Protein AF-A0A848ZDQ0-F1 (afdb_monomer)

Foldseek 3Di:
DAADDPVNLVVLVVCLVVPPVCVVLLVVLPDQWFAAPVGDTDGPDPDDHPSVLSSLLSCCLSLVKQEEEEEDQQLNSSVQSNLVSNVPDPPRHHAYEYEAQPCCPPRNVNNVNVCVVVVSPPRYHYDNDQLLPVLVVCVVVVAAIQEYEYDHDLAQVSLLSNVVSNLSRYDQQGKYKYFQCVDDNNVVSVVCCVVPVPQKAWDDSDDPVVQVVCVVVVVDDGITMIGGHDRRCCVVPPD

Solvent-accessible surface area (backbone atoms only — not comparable to full-atom values): 12895 Å² total; per-residue (Å²): 125,63,75,89,48,75,64,56,46,54,52,48,56,52,49,45,75,68,62,62,93,50,56,74,57,42,56,54,59,69,37,66,52,45,44,27,66,89,65,48,80,42,74,56,68,90,67,68,52,53,73,58,28,45,43,46,19,48,50,43,53,72,67,60,53,46,27,33,40,32,31,42,47,62,69,20,54,51,53,44,32,44,35,56,26,56,73,70,48,87,86,60,81,55,39,39,38,36,31,30,61,40,39,64,85,73,39,46,30,14,16,61,32,45,23,52,77,69,74,44,40,90,48,51,46,80,41,76,35,51,58,91,53,48,44,56,49,41,42,75,73,66,46,65,24,35,31,34,41,43,53,59,58,59,49,39,70,52,40,42,47,50,53,56,48,47,53,77,27,41,38,65,38,13,38,40,39,32,47,52,38,72,40,74,24,29,35,51,36,54,54,47,39,77,74,72,37,87,30,46,44,74,59,77,84,60,57,73,66,60,47,50,51,25,65,73,71,65,62,60,63,40,67,45,41,32,31,28,75,44,75,83,59,78,79,78,56,88,124

Structure (mmCIF, N/CA/C/O backbone):
data_AF-A0A848ZDQ0-F1
#
_entry.id   AF-A0A848ZDQ0-F1
#
loop_
_atom_site.group_PDB
_atom_site.id
_atom_site.type_symbol
_atom_site.label_atom_id
_atom_site.label_alt_id
_atom_site.label_comp_id
_atom_site.label_asym_id
_atom_site.label_entity_id
_atom_site.label_seq_id
_atom_site.pdbx_PDB_ins_code
_atom_site.Cartn_x
_atom_site.Cartn_y
_atom_site.Cartn_z
_atom_site.occupancy
_atom_site.B_iso_or_equiv
_atom_site.auth_seq_id
_atom_site.auth_comp_id
_atom_site.auth_asym_id
_atom_site.auth_atom_id
_atom_site.pdbx_PDB_model_num
ATOM 1 N N . MET A 1 1 ? 1.328 -0.758 -20.262 1.00 62.09 1 MET A N 1
ATOM 2 C CA . MET A 1 1 ? 2.213 -0.591 -19.087 1.00 62.09 1 MET A CA 1
ATOM 3 C C . MET A 1 1 ? 2.264 0.887 -18.721 1.00 62.09 1 MET A C 1
ATOM 5 O O . MET A 1 1 ? 2.531 1.693 -19.605 1.00 62.09 1 MET A O 1
ATOM 9 N N . LYS A 1 2 ? 1.912 1.264 -17.486 1.00 79.62 2 LYS A N 1
ATOM 10 C CA . LYS A 1 2 ? 1.724 2.670 -17.080 1.00 79.62 2 LYS A CA 1
ATOM 11 C C . LYS A 1 2 ? 2.942 3.158 -16.298 1.00 79.62 2 LYS A C 1
ATOM 13 O O . LYS A 1 2 ? 3.065 2.842 -15.125 1.00 79.62 2 LYS A O 1
ATOM 18 N N . PHE A 1 3 ? 3.832 3.924 -16.927 1.00 87.69 3 PHE A N 1
ATOM 19 C CA . PHE A 1 3 ? 4.978 4.536 -16.242 1.00 87.69 3 PHE A CA 1
ATOM 20 C C . PHE A 1 3 ? 4.648 5.933 -15.722 1.00 87.69 3 PHE A C 1
ATOM 22 O O . PHE A 1 3 ? 3.992 6.719 -16.403 1.00 87.69 3 PHE A O 1
ATOM 29 N N . LEU A 1 4 ? 5.101 6.239 -14.507 1.00 90.50 4 LEU A N 1
ATOM 30 C CA . LEU A 1 4 ? 4.921 7.544 -13.888 1.00 90.50 4 LEU A CA 1
ATOM 31 C C . LEU A 1 4 ? 5.937 8.520 -14.481 1.00 90.50 4 LEU A C 1
ATOM 33 O O . LEU A 1 4 ? 7.150 8.346 -14.348 1.00 90.50 4 LEU A O 1
ATOM 37 N N . ASP A 1 5 ? 5.428 9.565 -15.125 1.00 89.62 5 ASP A N 1
ATOM 38 C CA . ASP A 1 5 ? 6.222 10.641 -15.702 1.00 89.62 5 ASP A CA 1
ATOM 39 C C . ASP A 1 5 ? 6.104 11.938 -14.881 1.00 89.62 5 ASP A C 1
ATOM 41 O O . ASP A 1 5 ? 5.404 12.031 -13.867 1.00 89.62 5 ASP A O 1
ATOM 45 N N . SER A 1 6 ? 6.796 12.987 -15.330 1.00 89.25 6 SER A N 1
ATOM 46 C CA . SER A 1 6 ? 6.758 14.282 -14.643 1.00 89.25 6 SER A CA 1
ATOM 47 C C . SER A 1 6 ? 5.367 14.930 -14.647 1.00 89.25 6 SER A C 1
ATOM 49 O O . SER A 1 6 ? 5.062 15.718 -13.751 1.00 89.25 6 SER A O 1
ATOM 51 N N . ARG A 1 7 ? 4.519 14.622 -15.638 1.00 91.31 7 ARG A N 1
ATOM 52 C CA . ARG A 1 7 ? 3.159 15.159 -15.744 1.00 91.31 7 ARG A CA 1
ATOM 53 C C . ARG A 1 7 ? 2.260 14.517 -14.694 1.00 91.31 7 ARG A C 1
ATOM 55 O O . ARG A 1 7 ? 1.576 15.248 -13.982 1.00 91.31 7 ARG A O 1
ATOM 62 N N . PHE A 1 8 ? 2.327 13.194 -14.551 1.00 93.06 8 PHE A N 1
ATOM 63 C CA . PHE A 1 8 ? 1.631 12.453 -13.505 1.00 93.06 8 PHE A CA 1
ATOM 64 C C . PHE A 1 8 ? 2.011 12.980 -12.124 1.00 93.06 8 PHE A C 1
ATOM 66 O O . PHE A 1 8 ? 1.129 13.289 -11.334 1.00 93.06 8 PHE A O 1
ATOM 73 N N . VAL A 1 9 ? 3.311 13.145 -11.848 1.00 91.69 9 VAL A N 1
ATOM 74 C CA . VAL A 1 9 ? 3.784 13.636 -10.544 1.00 91.69 9 VAL A CA 1
ATOM 75 C C . VAL A 1 9 ? 3.251 15.038 -10.241 1.00 91.69 9 VAL A C 1
ATOM 77 O O . VAL A 1 9 ? 2.753 15.270 -9.142 1.00 91.69 9 VAL A O 1
ATOM 80 N N . ARG A 1 10 ? 3.306 15.974 -11.200 1.00 91.12 10 ARG A N 1
ATOM 81 C CA . ARG A 1 10 ? 2.766 17.332 -10.997 1.00 91.12 10 ARG A CA 1
ATOM 82 C C . ARG A 1 10 ? 1.271 17.312 -10.693 1.00 91.12 10 ARG A C 1
ATOM 84 O O . ARG A 1 10 ? 0.830 17.982 -9.762 1.00 91.12 10 ARG A O 1
ATOM 91 N N . GLU A 1 11 ? 0.511 16.534 -11.454 1.00 94.31 11 GLU A N 1
ATOM 92 C CA . GLU A 1 11 ? -0.929 16.402 -11.242 1.00 94.31 11 GLU A CA 1
ATOM 93 C C . GLU A 1 11 ? -1.245 15.723 -9.902 1.00 94.31 11 GLU A C 1
ATOM 95 O O . GLU A 1 11 ? -2.139 16.163 -9.184 1.00 94.31 11 GLU A O 1
ATOM 100 N N . PHE A 1 12 ? -0.468 14.709 -9.524 1.00 94.12 12 PHE A N 1
ATOM 101 C CA . PHE A 1 12 ? -0.595 14.013 -8.250 1.00 94.12 12 PHE A CA 1
ATOM 102 C C . PHE A 1 12 ? -0.403 14.952 -7.063 1.00 94.12 12 PHE A C 1
ATOM 104 O O . PHE A 1 12 ? -1.242 14.993 -6.168 1.00 94.12 12 PHE A O 1
ATOM 111 N N . LEU A 1 13 ? 0.664 15.753 -7.071 1.00 91.62 13 LEU A N 1
ATOM 112 C CA . LEU A 1 13 ? 0.929 16.715 -6.002 1.00 91.62 13 LEU A CA 1
ATOM 113 C C . LEU A 1 13 ? -0.187 17.754 -5.875 1.00 91.62 13 LEU A C 1
ATOM 115 O O . LEU A 1 13 ? -0.566 18.101 -4.757 1.00 91.62 13 LEU A O 1
ATOM 119 N N . ARG A 1 14 ? -0.719 18.224 -7.010 1.00 92.88 14 ARG A N 1
ATOM 120 C CA . ARG A 1 14 ? -1.853 19.154 -7.048 1.00 92.88 14 ARG A CA 1
ATOM 121 C C . ARG A 1 14 ? -3.090 18.523 -6.410 1.00 92.88 14 ARG A C 1
ATOM 123 O O . ARG A 1 14 ? -3.617 19.061 -5.445 1.00 92.88 14 ARG A O 1
ATOM 130 N N . ARG A 1 15 ? -3.496 17.336 -6.874 1.00 94.56 15 ARG A N 1
ATOM 131 C CA . ARG A 1 15 ? -4.671 16.630 -6.336 1.00 94.56 15 ARG A CA 1
ATOM 132 C C . ARG A 1 15 ? -4.519 16.243 -4.873 1.00 94.56 15 ARG A C 1
ATOM 134 O O . ARG A 1 15 ? -5.487 16.314 -4.133 1.00 94.56 15 ARG A O 1
ATOM 141 N N . TRP A 1 16 ? -3.322 15.847 -4.444 1.00 93.06 16 TRP A N 1
ATOM 142 C CA . TRP A 1 16 ? -3.068 15.515 -3.045 1.00 93.06 16 TRP A CA 1
ATOM 143 C C . TRP A 1 16 ? -3.204 16.734 -2.134 1.00 93.06 16 TRP A C 1
ATOM 145 O O . TRP A 1 16 ? -3.802 16.626 -1.065 1.00 93.06 16 TRP A O 1
ATOM 155 N N . LYS A 1 17 ? -2.697 17.895 -2.569 1.00 88.88 17 LYS A N 1
ATOM 156 C CA . LYS A 1 17 ? -2.836 19.155 -1.831 1.00 88.88 17 LYS A CA 1
ATOM 157 C C . LYS A 1 17 ? -4.303 19.566 -1.672 1.00 88.88 17 LYS A C 1
ATOM 159 O O . LYS A 1 17 ? -4.682 20.004 -0.590 1.00 88.88 17 LYS A O 1
ATOM 164 N N . ASP A 1 18 ? -5.103 19.372 -2.716 1.00 91.69 18 ASP A N 1
ATOM 165 C CA . ASP A 1 18 ? -6.491 19.843 -2.786 1.00 91.69 18 ASP A CA 1
ATOM 166 C C . ASP A 1 18 ? -7.524 18.737 -2.452 1.00 91.69 18 ASP A C 1
ATOM 168 O O . ASP A 1 18 ? -8.718 18.885 -2.710 1.00 91.69 18 ASP A O 1
ATOM 172 N N . CYS A 1 19 ? -7.085 17.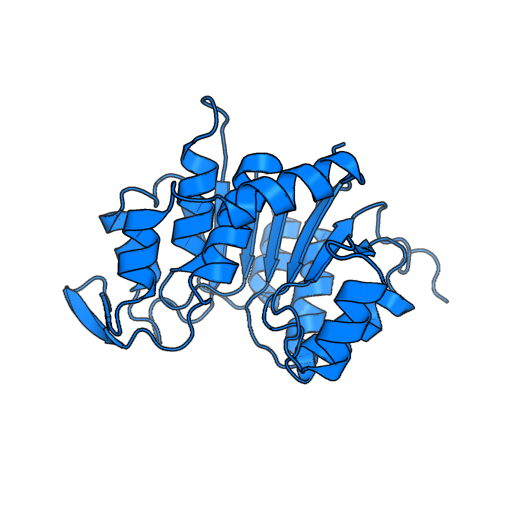597 -1.901 1.00 92.44 19 CYS A N 1
ATOM 173 C CA . CYS A 1 19 ? -7.940 16.434 -1.658 1.00 92.44 19 CYS A CA 1
ATOM 174 C C . CYS A 1 19 ? -8.941 16.677 -0.517 1.00 92.44 19 CYS A C 1
ATOM 176 O O . CYS A 1 19 ? -8.561 16.697 0.654 1.00 92.44 19 CYS A O 1
ATOM 178 N N . VAL A 1 20 ? -10.228 16.766 -0.868 1.00 92.19 20 VAL A N 1
ATOM 179 C CA . VAL A 1 20 ? -11.361 16.891 0.074 1.00 92.19 20 VAL A CA 1
ATOM 180 C C . VAL A 1 20 ? -12.273 15.660 0.104 1.00 92.19 20 VAL A C 1
ATOM 182 O O . VAL A 1 20 ? -13.081 15.493 1.010 1.00 92.19 20 VAL A O 1
ATOM 185 N N . GLU A 1 21 ? -12.125 14.745 -0.857 1.00 93.06 21 GLU A N 1
ATOM 186 C CA . GLU A 1 21 ? -13.011 13.583 -1.027 1.00 93.06 21 GLU A CA 1
ATOM 187 C C . GLU A 1 21 ? -12.947 12.584 0.143 1.00 93.06 21 GLU A C 1
ATOM 189 O O . GLU A 1 21 ? -13.793 11.695 0.261 1.00 93.06 21 GLU A O 1
ATOM 194 N N . THR A 1 22 ? -11.953 12.707 1.023 1.00 95.19 22 THR A N 1
ATOM 195 C CA . THR A 1 22 ? -11.718 11.822 2.167 1.00 95.19 22 THR A CA 1
ATOM 196 C C . THR A 1 22 ? -12.236 12.378 3.492 1.00 95.19 22 THR A C 1
ATOM 198 O O . THR A 1 22 ? -12.031 11.712 4.497 1.00 95.19 22 THR A O 1
ATOM 201 N N . GLU A 1 23 ? -12.963 13.503 3.524 1.00 93.56 23 GLU A N 1
ATOM 202 C CA . GLU A 1 23 ? -13.318 14.220 4.769 1.00 93.56 23 GLU A CA 1
ATOM 203 C C . GLU A 1 23 ? -13.887 13.316 5.884 1.00 93.56 23 GLU A C 1
ATOM 205 O O . GLU A 1 23 ? -13.473 13.395 7.041 1.00 93.56 23 GLU A O 1
ATOM 210 N N . ASN A 1 24 ? -14.793 12.393 5.546 1.00 93.25 24 ASN A N 1
ATOM 211 C CA . ASN A 1 24 ? -15.349 11.442 6.518 1.00 93.25 24 ASN A CA 1
ATOM 212 C C . ASN A 1 24 ? -14.295 10.468 7.072 1.00 93.25 24 ASN A C 1
ATOM 214 O O . ASN A 1 24 ? -14.291 10.180 8.266 1.00 93.25 24 ASN A O 1
ATOM 218 N N . LEU A 1 25 ? -13.387 9.979 6.223 1.00 94.75 25 LEU A N 1
ATOM 219 C CA . LEU A 1 25 ? -12.273 9.142 6.668 1.00 94.75 25 LEU A CA 1
ATOM 220 C C . LEU A 1 25 ? -11.234 9.955 7.441 1.00 94.75 25 LEU A C 1
ATOM 222 O O . LEU A 1 25 ? -10.585 9.413 8.330 1.00 94.75 25 LEU A O 1
ATOM 226 N N . ASP A 1 26 ? -11.083 11.243 7.135 1.00 93.94 26 ASP A N 1
ATOM 227 C CA . ASP A 1 26 ? -10.173 12.131 7.853 1.00 93.94 26 ASP A CA 1
ATOM 228 C C . ASP A 1 26 ? -10.641 12.306 9.300 1.00 93.94 26 ASP A C 1
ATOM 230 O O . ASP A 1 26 ? -9.833 12.211 10.224 1.00 93.94 26 ASP A O 1
ATOM 234 N N . LYS A 1 27 ? -11.956 12.474 9.508 1.00 92.25 27 LYS A N 1
ATOM 235 C CA . LYS A 1 27 ? -12.574 12.525 10.843 1.00 92.25 27 LYS A CA 1
ATOM 236 C C . LYS A 1 27 ? -12.328 11.227 11.613 1.00 92.25 27 LYS A C 1
ATOM 238 O O . LYS A 1 27 ? -11.925 11.277 12.768 1.00 92.25 27 LYS A O 1
ATOM 243 N N . ILE A 1 28 ? -12.498 10.073 10.962 1.00 91.69 28 ILE A N 1
ATOM 244 C CA . ILE A 1 28 ? -12.250 8.760 11.580 1.00 91.69 28 ILE A CA 1
ATOM 245 C C . ILE A 1 28 ? -10.771 8.584 11.942 1.00 91.69 28 ILE A C 1
ATOM 247 O O . ILE A 1 28 ? -10.468 8.199 13.065 1.00 91.69 28 ILE A O 1
ATOM 251 N N . ALA A 1 29 ? -9.853 8.892 11.024 1.00 90.38 29 ALA A N 1
ATOM 252 C CA . ALA A 1 29 ? -8.411 8.749 11.235 1.00 90.38 29 ALA A CA 1
ATOM 253 C C . ALA A 1 29 ? -7.853 9.710 12.299 1.00 90.38 29 ALA A C 1
ATOM 255 O O . ALA A 1 29 ? -6.795 9.451 12.869 1.00 90.38 29 ALA A O 1
ATOM 256 N N . SER A 1 30 ? -8.562 10.812 12.560 1.00 87.56 30 SER A N 1
ATOM 257 C CA . SER A 1 30 ? -8.205 11.792 13.591 1.00 87.56 30 SER A CA 1
ATOM 258 C C . SER A 1 30 ? -8.761 11.439 14.975 1.00 87.56 30 SER A C 1
ATOM 260 O O . SER A 1 30 ? -8.395 12.086 15.955 1.00 87.56 30 SER A O 1
ATOM 262 N N . ASN A 1 31 ? -9.636 10.433 15.078 1.00 86.19 31 ASN A N 1
ATOM 263 C CA . ASN A 1 31 ? -10.136 9.966 16.367 1.00 86.19 31 ASN A CA 1
ATOM 264 C C . ASN A 1 31 ? -9.056 9.180 17.117 1.00 86.19 31 ASN A C 1
ATOM 266 O O . ASN A 1 31 ? -8.249 8.471 16.524 1.00 86.19 31 ASN A O 1
ATOM 270 N N . SER A 1 32 ? -9.096 9.239 18.447 1.00 82.81 32 SER A N 1
ATOM 271 C CA . SER A 1 32 ? -8.201 8.462 19.313 1.00 82.81 32 SER A CA 1
ATOM 272 C C . SER A 1 32 ? -8.610 6.996 19.468 1.00 82.81 32 SER A C 1
ATOM 274 O O . SER A 1 32 ? -7.859 6.209 20.036 1.00 82.81 32 SER A O 1
ATOM 276 N N . THR A 1 33 ? -9.804 6.613 19.005 1.00 86.44 33 THR A N 1
ATOM 277 C CA . THR A 1 33 ? -10.353 5.261 19.177 1.00 86.44 33 THR A CA 1
ATOM 278 C C . THR A 1 33 ? -11.057 4.765 17.919 1.00 86.44 33 THR A C 1
ATOM 280 O O . THR A 1 33 ? -11.577 5.551 17.124 1.00 86.44 33 THR A O 1
ATOM 283 N N . THR A 1 34 ? -11.095 3.443 17.760 1.00 86.06 34 THR A N 1
ATOM 284 C CA . THR A 1 34 ? -11.911 2.728 16.772 1.00 86.06 34 THR A CA 1
ATOM 285 C C . THR A 1 34 ? -12.759 1.660 17.466 1.00 86.06 34 THR A C 1
ATOM 287 O O . THR A 1 34 ? -12.631 1.444 18.671 1.00 86.06 34 THR A O 1
ATOM 290 N N . LEU A 1 35 ? -13.655 1.022 16.714 1.00 86.69 35 LEU A N 1
ATOM 291 C CA . LEU A 1 35 ? -14.487 -0.078 17.199 1.00 86.69 35 LEU A CA 1
ATOM 292 C C . LEU A 1 35 ? -14.017 -1.400 16.596 1.00 86.69 35 LEU A C 1
ATOM 294 O O . LEU A 1 35 ? -13.801 -1.472 15.383 1.00 86.69 35 LEU A O 1
ATOM 298 N N . THR A 1 36 ? -13.912 -2.418 17.441 1.00 85.94 36 THR A N 1
ATOM 299 C CA . THR A 1 36 ? -13.664 -3.821 17.086 1.00 85.94 36 THR A CA 1
ATOM 300 C C . THR A 1 36 ? -14.917 -4.485 16.510 1.00 85.94 36 THR A C 1
ATOM 302 O O . THR A 1 36 ? -15.991 -3.879 16.439 1.00 85.94 36 THR A O 1
ATOM 305 N N . GLU A 1 37 ? -14.793 -5.743 16.080 1.00 79.62 37 GLU A N 1
ATOM 306 C CA . GLU A 1 37 ? -15.915 -6.511 15.519 1.00 79.62 37 GLU A CA 1
ATOM 307 C C . GLU A 1 37 ? -17.047 -6.765 16.532 1.00 79.62 37 GLU A C 1
ATOM 309 O O . GLU A 1 37 ? -18.216 -6.743 16.157 1.00 79.62 37 GLU A O 1
ATOM 314 N N . ASP A 1 38 ? -16.722 -6.914 17.815 1.00 85.44 38 ASP A N 1
ATOM 315 C CA . ASP A 1 38 ? -17.674 -7.054 18.926 1.00 85.44 38 ASP A CA 1
ATOM 316 C C . ASP A 1 38 ? -18.144 -5.704 19.510 1.00 85.44 38 ASP A C 1
ATOM 318 O O . ASP A 1 38 ? -18.871 -5.665 20.502 1.00 85.44 38 ASP A O 1
ATOM 322 N N . GLY A 1 39 ? -17.763 -4.583 18.885 1.00 83.00 39 GLY A N 1
ATOM 323 C CA . GLY A 1 39 ? -18.214 -3.240 19.258 1.00 83.00 39 GLY A CA 1
ATOM 324 C C . GLY A 1 39 ? -17.457 -2.602 20.427 1.00 83.00 39 GLY A C 1
ATOM 325 O O . GLY A 1 39 ? -17.845 -1.520 20.876 1.00 83.00 39 GLY A O 1
ATOM 326 N N . GLN A 1 40 ? -16.371 -3.214 20.907 1.00 86.75 40 GLN A N 1
ATOM 327 C CA . GLN A 1 40 ? -15.509 -2.609 21.920 1.00 86.75 40 GLN A CA 1
ATOM 328 C C . GLN A 1 40 ? -14.727 -1.426 21.345 1.00 86.75 40 GLN A C 1
ATOM 330 O O . GLN A 1 40 ? -14.288 -1.431 20.194 1.00 86.75 40 GLN A O 1
ATOM 335 N N . LYS A 1 41 ? -14.527 -0.391 22.166 1.00 86.69 41 LYS A N 1
ATOM 336 C CA . LYS A 1 41 ? -13.653 0.732 21.819 1.00 86.69 41 LYS A CA 1
ATOM 337 C C . LYS A 1 41 ? -12.210 0.367 22.129 1.00 86.69 41 LYS A C 1
ATOM 339 O O . LYS A 1 41 ? -11.875 0.139 23.287 1.00 86.69 41 LYS A O 1
ATOM 344 N N . VAL A 1 42 ? -11.363 0.397 21.109 1.00 84.94 42 VAL A N 1
ATOM 345 C CA . VAL A 1 42 ? -9.913 0.226 21.237 1.00 84.94 42 VAL A CA 1
ATOM 346 C C . VAL A 1 42 ? -9.194 1.475 20.764 1.00 84.94 42 VAL A C 1
ATOM 348 O O . VAL A 1 42 ? -9.733 2.278 19.998 1.00 84.94 42 VAL A O 1
ATOM 351 N N . GLU A 1 43 ? -7.975 1.665 21.246 1.00 84.94 43 GLU A N 1
ATOM 352 C CA . GLU A 1 43 ? -7.193 2.843 20.916 1.00 84.94 43 GLU A CA 1
ATOM 353 C C . GLU A 1 43 ? -6.669 2.784 19.479 1.00 84.94 43 GLU A C 1
ATOM 355 O O . GLU A 1 43 ? -6.097 1.788 19.034 1.00 84.94 43 GLU A O 1
ATOM 360 N N . LEU A 1 44 ? -6.832 3.890 18.758 1.00 81.50 44 LEU A N 1
ATOM 361 C CA . LEU A 1 44 ? -6.236 4.093 17.449 1.00 81.50 44 LEU A CA 1
ATOM 362 C C . LEU A 1 44 ? -4.798 4.595 17.651 1.00 81.50 44 LEU A C 1
ATOM 364 O O . LEU A 1 44 ? -4.504 5.787 17.548 1.00 81.50 44 LEU A O 1
ATOM 368 N N . LYS A 1 45 ? -3.922 3.659 18.015 1.00 73.94 45 LYS A N 1
ATOM 369 C CA . LYS A 1 45 ? -2.465 3.805 17.979 1.00 73.94 45 LYS A CA 1
ATOM 370 C C . LYS A 1 45 ? -1.959 3.052 16.745 1.00 73.94 45 LYS A C 1
ATOM 372 O O . LYS A 1 45 ? -2.547 2.033 16.384 1.00 73.94 45 LYS A O 1
ATOM 377 N N . TRP A 1 46 ? -0.873 3.518 16.126 1.00 75.50 46 TRP A N 1
ATOM 378 C CA . TRP A 1 46 ? -0.178 2.840 15.008 1.00 75.50 46 TRP A CA 1
ATOM 379 C C . TRP A 1 46 ? -0.815 2.958 13.613 1.00 75.50 46 TRP A C 1
ATOM 381 O O . TRP A 1 46 ? -0.545 2.155 12.732 1.00 75.50 46 TRP A O 1
ATOM 391 N N . GLN A 1 47 ? -1.642 3.972 13.382 1.00 80.56 47 GLN A N 1
ATOM 392 C CA . GLN A 1 47 ? -2.187 4.291 12.065 1.00 80.56 47 GLN A CA 1
ATOM 393 C C . GLN A 1 47 ? -1.257 5.196 11.248 1.00 80.56 47 GLN A C 1
ATOM 395 O O . GLN A 1 47 ? -0.567 6.080 11.774 1.00 80.56 47 GLN A O 1
ATOM 400 N N . VAL A 1 48 ? -1.347 5.066 9.924 1.00 84.50 48 VAL A N 1
ATOM 401 C CA . VAL A 1 48 ? -0.907 6.117 9.008 1.00 84.50 48 VAL A CA 1
ATOM 402 C C . VAL A 1 48 ? -1.646 7.419 9.340 1.00 84.50 48 VAL A C 1
ATOM 404 O O . VAL A 1 48 ? -2.858 7.435 9.571 1.00 84.50 48 VAL A O 1
ATOM 407 N N . ASN A 1 49 ? -0.929 8.543 9.383 1.00 87.38 49 ASN A N 1
ATOM 408 C CA . ASN A 1 49 ? -1.592 9.823 9.626 1.00 87.38 49 ASN A CA 1
ATOM 409 C C . ASN A 1 49 ? -2.468 10.232 8.428 1.00 87.38 49 ASN A C 1
ATOM 411 O O . ASN A 1 49 ? -2.212 9.857 7.282 1.00 87.38 49 ASN A O 1
ATOM 415 N N . THR A 1 50 ? -3.467 11.076 8.678 1.00 89.94 50 THR A N 1
ATOM 416 C CA . THR A 1 50 ? -4.447 11.523 7.675 1.00 89.94 50 THR A CA 1
ATOM 417 C C . THR A 1 50 ? -3.805 12.079 6.400 1.00 89.94 50 THR A C 1
ATOM 419 O O . THR A 1 50 ? -4.283 11.837 5.293 1.00 89.94 50 THR A O 1
ATOM 422 N N . ARG A 1 51 ? -2.677 12.790 6.515 1.00 90.00 51 ARG A N 1
ATOM 423 C CA . ARG A 1 51 ? -1.975 13.357 5.355 1.00 90.00 51 ARG A CA 1
ATOM 424 C C . ARG A 1 51 ? -1.455 12.267 4.412 1.00 90.00 51 ARG A C 1
ATOM 426 O O . ARG A 1 51 ? -1.586 12.418 3.195 1.00 90.00 51 ARG A O 1
ATOM 433 N N . TYR A 1 52 ? -0.867 11.202 4.949 1.00 90.75 52 TYR A N 1
ATOM 434 C CA . TYR A 1 52 ? -0.357 10.079 4.159 1.00 90.75 52 TYR A CA 1
ATOM 435 C C . TYR A 1 52 ? -1.463 9.080 3.777 1.00 90.75 52 TYR A C 1
ATOM 437 O O . TYR A 1 52 ? -1.420 8.516 2.689 1.00 90.75 52 TYR A O 1
ATOM 445 N N . ALA A 1 53 ? -2.540 8.979 4.555 1.00 94.19 53 ALA A N 1
ATOM 446 C CA . ALA A 1 53 ? -3.745 8.266 4.132 1.00 94.19 53 ALA A CA 1
ATOM 447 C C . ALA A 1 53 ? -4.366 8.905 2.867 1.00 94.19 53 ALA A C 1
ATOM 449 O O . ALA A 1 53 ? -4.630 8.227 1.871 1.00 94.19 53 ALA A O 1
ATOM 450 N N . ARG A 1 54 ? -4.492 10.243 2.841 1.00 95.25 54 ARG A N 1
ATOM 451 C CA . ARG A 1 54 ? -4.904 11.011 1.646 1.00 95.25 54 ARG A CA 1
ATOM 452 C C . ARG A 1 54 ? -3.954 10.822 0.468 1.00 95.25 54 ARG A C 1
ATOM 454 O O . ARG A 1 54 ? -4.397 10.764 -0.676 1.00 95.25 54 ARG A O 1
ATOM 461 N N . PHE A 1 55 ? -2.652 10.733 0.740 1.00 95.12 55 PHE A N 1
ATOM 462 C CA . PHE A 1 55 ? -1.645 10.464 -0.286 1.00 95.12 55 PHE A CA 1
ATOM 463 C C . PHE A 1 55 ? -1.935 9.135 -0.990 1.00 95.12 55 PHE A C 1
ATOM 465 O O . PHE A 1 55 ? -1.977 9.100 -2.219 1.00 95.12 55 PHE A O 1
ATOM 472 N N . LEU A 1 56 ? -2.180 8.070 -0.217 1.00 97.25 56 LEU A N 1
ATOM 473 C CA . LEU A 1 56 ? -2.508 6.742 -0.741 1.00 97.25 56 LEU A CA 1
ATOM 474 C C . LEU A 1 56 ? -3.813 6.770 -1.540 1.00 97.25 56 LEU A C 1
ATOM 476 O O . LEU A 1 56 ? -3.838 6.285 -2.668 1.00 97.25 56 LEU A O 1
ATOM 480 N N . TYR A 1 57 ? -4.857 7.420 -1.015 1.00 97.81 57 TYR A N 1
ATOM 481 C CA . TYR A 1 57 ? -6.125 7.597 -1.729 1.00 97.81 57 TYR A CA 1
ATOM 482 C C . TYR A 1 57 ? -5.928 8.237 -3.108 1.00 97.81 57 TYR A C 1
ATOM 484 O O . TYR A 1 57 ? -6.346 7.675 -4.121 1.00 97.81 57 TYR A O 1
ATOM 492 N N . VAL A 1 58 ? -5.257 9.392 -3.173 1.00 96.75 58 VAL A N 1
ATOM 493 C CA . VAL A 1 58 ? -5.045 10.108 -4.441 1.00 96.75 58 VAL A CA 1
ATOM 494 C C . VAL A 1 58 ? -4.167 9.298 -5.390 1.00 96.75 58 VAL A C 1
ATOM 496 O O . VAL A 1 58 ? -4.451 9.243 -6.588 1.00 96.75 58 VAL A O 1
ATOM 499 N N . LEU A 1 59 ? -3.129 8.636 -4.872 1.00 96.62 59 LEU A N 1
ATOM 500 C CA . LEU A 1 59 ? -2.238 7.816 -5.685 1.00 96.62 59 LEU A CA 1
ATOM 501 C C . LEU A 1 59 ? -3.000 6.652 -6.321 1.00 96.62 59 LEU A C 1
ATOM 503 O O . LEU A 1 59 ? -2.914 6.473 -7.532 1.00 96.62 59 LEU A O 1
ATOM 507 N N . VAL A 1 60 ? -3.790 5.916 -5.539 1.00 97.44 60 VAL A N 1
ATOM 508 C CA . VAL A 1 60 ? -4.603 4.786 -6.012 1.00 97.44 60 VAL A CA 1
ATOM 509 C C . VAL A 1 60 ? -5.700 5.255 -6.970 1.00 97.44 60 VAL A C 1
ATOM 511 O O . VAL A 1 60 ? -5.923 4.617 -7.998 1.00 97.44 60 VAL A O 1
ATOM 514 N N . ARG A 1 61 ? -6.342 6.402 -6.712 1.00 95.12 61 ARG A N 1
ATOM 515 C CA . ARG A 1 61 ? -7.329 6.995 -7.634 1.00 95.12 61 ARG A CA 1
ATOM 516 C C . ARG A 1 61 ? -6.732 7.368 -8.983 1.00 95.12 61 ARG A C 1
ATOM 518 O O . ARG A 1 61 ? -7.380 7.186 -10.002 1.00 95.12 61 ARG A O 1
ATOM 525 N N . MET A 1 62 ? -5.521 7.917 -9.002 1.00 94.62 62 MET A N 1
ATOM 526 C CA . MET A 1 62 ? -4.872 8.331 -10.247 1.00 94.62 62 MET A CA 1
ATOM 527 C C . MET A 1 62 ? -4.185 7.177 -10.973 1.00 94.62 62 MET A C 1
ATOM 529 O O . MET A 1 62 ? -4.119 7.160 -12.207 1.00 94.62 62 MET A O 1
ATOM 533 N N . PHE A 1 63 ? -3.604 6.242 -10.222 1.00 95.62 63 PHE A N 1
ATOM 534 C CA . PHE A 1 63 ? -2.888 5.105 -10.780 1.00 95.62 63 PHE A CA 1
ATOM 535 C C . PHE A 1 63 ? -3.853 4.029 -11.293 1.00 95.62 63 PHE A C 1
ATOM 537 O O . PHE A 1 63 ? -3.562 3.449 -12.337 1.00 95.62 63 PHE A O 1
ATOM 544 N N . GLU A 1 64 ? -5.028 3.887 -10.673 1.00 95.56 64 GLU A N 1
ATOM 545 C CA . GLU A 1 64 ? -6.054 2.880 -10.987 1.00 95.56 64 GLU A CA 1
ATOM 546 C C . GLU A 1 64 ? -5.534 1.421 -11.003 1.00 95.56 64 GLU A C 1
ATOM 548 O O . GLU A 1 64 ? -5.736 0.726 -12.000 1.00 95.56 64 GLU A O 1
ATOM 553 N N . PRO A 1 65 ? -4.828 0.937 -9.957 1.00 96.38 65 PRO A N 1
ATOM 554 C CA . PRO A 1 65 ? -4.385 -0.459 -9.890 1.00 96.38 65 PRO A CA 1
ATOM 555 C C . PRO A 1 65 ? -5.562 -1.439 -9.789 1.00 96.38 65 PRO A C 1
ATOM 557 O O . PRO A 1 65 ? -6.432 -1.279 -8.933 1.00 96.38 65 PRO A O 1
ATOM 560 N N . GLU A 1 66 ? -5.561 -2.498 -10.603 1.00 95.69 66 GLU A N 1
ATOM 561 C CA . GLU A 1 66 ? -6.598 -3.535 -10.565 1.00 95.69 66 GLU A CA 1
ATOM 562 C C . GLU A 1 66 ? -6.450 -4.389 -9.303 1.00 95.69 66 GLU A C 1
ATOM 564 O O . GLU A 1 66 ? -7.410 -4.606 -8.562 1.00 95.69 66 GLU A O 1
ATOM 569 N N . LYS A 1 67 ? -5.222 -4.839 -9.032 1.00 97.94 67 LYS A N 1
ATOM 570 C CA . LYS A 1 67 ? -4.895 -5.661 -7.864 1.00 97.94 67 LYS A CA 1
ATOM 571 C C . LYS A 1 67 ? -3.912 -4.937 -6.961 1.00 97.94 67 LYS A C 1
ATOM 573 O O . LYS A 1 67 ? -2.810 -4.585 -7.390 1.00 97.94 67 LYS A O 1
ATOM 578 N N . ILE A 1 68 ? -4.309 -4.756 -5.706 1.00 98.75 68 ILE A N 1
ATOM 579 C CA . ILE A 1 68 ? -3.491 -4.154 -4.655 1.00 98.75 68 ILE A CA 1
ATOM 580 C C . ILE A 1 68 ? -3.061 -5.221 -3.657 1.00 98.75 68 ILE A C 1
ATOM 582 O O . ILE A 1 68 ? -3.883 -6.037 -3.246 1.00 98.75 68 ILE A O 1
ATOM 586 N N . LEU A 1 69 ? -1.789 -5.181 -3.270 1.00 98.81 69 LEU A N 1
ATOM 587 C CA . LEU A 1 69 ? -1.260 -5.844 -2.084 1.00 98.81 69 LEU A CA 1
ATOM 588 C C . LEU A 1 69 ? -1.032 -4.795 -0.985 1.00 98.81 69 LEU A C 1
ATOM 590 O O . LEU A 1 69 ? -0.379 -3.786 -1.221 1.00 98.81 69 LEU A O 1
ATOM 594 N N . GLU A 1 70 ? -1.532 -5.020 0.217 1.00 98.75 70 GLU A N 1
ATOM 595 C CA . GLU A 1 70 ? -1.194 -4.250 1.415 1.00 98.75 70 GLU A CA 1
ATOM 596 C C . GLU A 1 70 ? -0.549 -5.200 2.425 1.00 98.75 70 GLU A C 1
ATOM 598 O O . GLU A 1 70 ? -1.069 -6.288 2.673 1.00 98.75 70 GLU A O 1
ATOM 603 N N . ILE A 1 71 ? 0.604 -4.824 2.975 1.00 98.38 71 ILE A N 1
ATOM 604 C CA . ILE A 1 71 ? 1.277 -5.557 4.052 1.00 98.38 71 ILE A CA 1
ATOM 605 C C . ILE A 1 71 ? 1.246 -4.671 5.289 1.00 98.38 71 ILE A C 1
ATOM 607 O O . ILE A 1 71 ? 1.836 -3.595 5.270 1.00 98.38 71 ILE A O 1
ATOM 611 N N . GLY A 1 72 ? 0.576 -5.148 6.337 1.00 96.62 72 GLY A N 1
ATOM 612 C CA . GLY A 1 72 ? 0.256 -4.367 7.529 1.00 96.62 72 GLY A CA 1
ATOM 613 C C . GLY A 1 72 ? -1.086 -3.652 7.387 1.00 96.62 72 GLY A C 1
ATOM 614 O O . GLY A 1 72 ? -1.287 -2.838 6.493 1.00 96.62 72 GLY A O 1
ATOM 615 N N . MET A 1 73 ? -2.027 -3.980 8.273 1.00 95.38 73 MET A N 1
ATOM 616 C CA . MET A 1 73 ? -3.384 -3.429 8.274 1.00 95.38 73 MET A CA 1
ATOM 617 C C . MET A 1 73 ? -3.686 -2.697 9.575 1.00 95.38 73 MET A C 1
ATOM 619 O O . MET A 1 73 ? -4.338 -1.649 9.570 1.00 95.38 73 MET A O 1
ATOM 623 N N . ALA A 1 74 ? -3.247 -3.267 10.698 1.00 93.88 74 ALA A N 1
ATOM 624 C CA . ALA A 1 74 ? -3.563 -2.796 12.036 1.00 93.88 74 ALA A CA 1
ATOM 625 C C . ALA A 1 74 ? -5.068 -2.490 12.194 1.00 93.88 74 ALA A C 1
ATOM 627 O O . ALA A 1 74 ? -5.926 -3.341 11.947 1.00 93.88 74 ALA A O 1
ATOM 628 N N . ASN A 1 75 ? -5.405 -1.248 12.546 1.00 93.12 75 ASN A N 1
ATOM 629 C CA . ASN A 1 75 ? -6.779 -0.771 12.712 1.00 93.12 75 ASN A CA 1
ATOM 630 C C . ASN A 1 75 ? -7.499 -0.414 11.388 1.00 93.12 75 ASN A C 1
ATOM 632 O O . ASN A 1 75 ? -8.639 0.051 11.419 1.00 93.12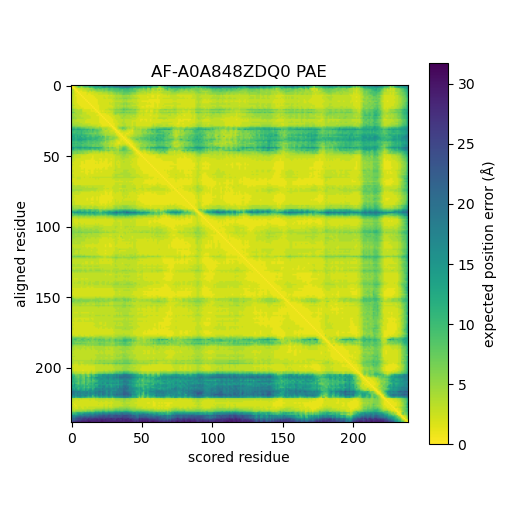 75 ASN A O 1
ATOM 636 N N . GLY A 1 76 ? -6.865 -0.612 10.227 1.00 95.12 76 GLY A N 1
ATOM 637 C CA . GLY A 1 76 ? -7.480 -0.535 8.894 1.00 95.12 76 GLY A CA 1
ATOM 638 C C . GLY A 1 76 ? -7.640 0.867 8.299 1.00 95.12 76 GLY A C 1
ATOM 639 O O . GLY A 1 76 ? -8.422 1.039 7.363 1.00 95.12 76 GLY A O 1
ATOM 640 N N . ILE A 1 77 ? -6.944 1.885 8.821 1.00 95.69 77 ILE A N 1
ATOM 641 C CA . ILE A 1 77 ? -7.057 3.262 8.309 1.00 95.69 77 ILE A CA 1
ATOM 642 C C . ILE A 1 77 ? -6.516 3.367 6.880 1.00 95.69 77 ILE A C 1
ATOM 644 O O . ILE A 1 77 ? -7.256 3.801 6.003 1.00 95.69 77 ILE A O 1
ATOM 648 N N . SER A 1 78 ? -5.274 2.951 6.614 1.00 96.81 78 SER A N 1
ATOM 649 C CA . SER A 1 78 ? -4.712 2.918 5.251 1.00 96.81 78 SER A CA 1
ATOM 650 C C . SER A 1 78 ? -5.609 2.112 4.312 1.00 96.81 78 SER A C 1
ATOM 652 O O . SER A 1 78 ? -6.005 2.610 3.252 1.00 96.81 78 SER A O 1
ATOM 654 N N . SER A 1 79 ? -6.039 0.935 4.770 1.00 98.06 79 SER A N 1
ATOM 655 C CA . SER A 1 79 ? -6.915 0.036 4.031 1.00 98.06 79 SER A CA 1
ATOM 656 C C . SER A 1 79 ? -8.223 0.697 3.615 1.00 98.06 79 SER A C 1
ATOM 658 O O . SER A 1 79 ? -8.661 0.532 2.478 1.00 98.06 79 SER A O 1
ATOM 660 N N . ALA A 1 80 ? -8.841 1.488 4.499 1.00 97.75 80 ALA A N 1
ATOM 661 C CA . ALA A 1 80 ? -10.080 2.202 4.206 1.00 97.75 80 ALA A CA 1
ATOM 662 C C . ALA A 1 80 ? -9.885 3.278 3.128 1.00 97.75 80 ALA A C 1
ATOM 664 O O . ALA A 1 80 ? -10.736 3.432 2.252 1.00 97.75 80 ALA A O 1
ATOM 665 N N . TYR A 1 81 ? -8.764 4.003 3.140 1.00 98.25 81 TYR A N 1
ATOM 666 C CA . TYR A 1 81 ? -8.472 4.998 2.102 1.00 98.25 81 TYR A CA 1
ATOM 667 C C . TYR A 1 81 ? -8.198 4.330 0.753 1.00 98.25 81 TYR A C 1
ATOM 669 O O . TYR A 1 81 ? -8.716 4.783 -0.269 1.00 98.25 81 TYR A O 1
ATOM 677 N N . ILE A 1 82 ? -7.429 3.241 0.747 1.00 98.31 82 ILE A N 1
ATOM 678 C CA . ILE A 1 82 ? -7.120 2.472 -0.462 1.00 98.31 82 ILE A CA 1
ATOM 679 C C . ILE A 1 82 ? -8.396 1.851 -1.051 1.00 98.31 82 ILE A C 1
ATOM 681 O O . ILE A 1 82 ? -8.676 2.033 -2.236 1.00 98.31 82 ILE A O 1
ATOM 685 N N . ALA A 1 83 ? -9.214 1.192 -0.226 1.00 97.69 83 ALA A N 1
ATOM 686 C CA . ALA A 1 83 ? -10.469 0.582 -0.661 1.00 97.69 83 ALA A CA 1
ATOM 687 C C . ALA A 1 83 ? -11.466 1.636 -1.167 1.00 97.69 83 ALA A C 1
ATOM 689 O O . ALA A 1 83 ? -12.042 1.480 -2.241 1.00 97.69 83 ALA A O 1
ATOM 690 N N . LYS A 1 84 ? -11.609 2.772 -0.465 1.00 97.00 84 LYS A N 1
ATOM 691 C CA . LYS A 1 84 ? -12.442 3.888 -0.940 1.00 97.00 84 LYS A CA 1
ATOM 692 C C . LYS A 1 84 ? -11.980 4.402 -2.304 1.00 97.00 84 LYS A C 1
ATOM 694 O O . LYS A 1 84 ? -12.815 4.758 -3.130 1.00 97.00 84 LYS A O 1
ATOM 699 N N . ALA A 1 85 ? -10.670 4.458 -2.547 1.00 96.88 85 ALA A N 1
ATOM 700 C CA . ALA A 1 85 ? -10.140 4.855 -3.843 1.00 96.88 85 ALA A CA 1
ATOM 701 C C . ALA A 1 85 ? -10.503 3.850 -4.950 1.00 96.88 85 ALA A C 1
ATOM 703 O O . ALA A 1 85 ? -10.963 4.272 -6.011 1.00 96.88 85 ALA A O 1
ATOM 704 N N . GLN A 1 86 ? -10.323 2.548 -4.703 1.00 94.62 86 GLN A N 1
ATOM 705 C CA . GLN A 1 86 ? -10.644 1.495 -5.673 1.00 94.62 86 GLN A CA 1
ATOM 706 C C . GLN A 1 86 ? -12.142 1.394 -5.993 1.00 94.62 86 GLN A C 1
ATOM 708 O O . GLN A 1 86 ? -12.513 1.258 -7.157 1.00 94.62 86 GLN A O 1
ATOM 713 N N . ASN A 1 87 ? -13.017 1.565 -5.000 1.00 91.75 87 ASN A N 1
ATOM 714 C CA . ASN A 1 87 ? -14.468 1.446 -5.190 1.00 91.75 87 ASN A CA 1
ATOM 715 C C . ASN A 1 87 ? -15.062 2.526 -6.114 1.00 91.75 87 ASN A C 1
ATOM 717 O O . ASN A 1 87 ? -16.202 2.408 -6.554 1.00 91.75 87 ASN A O 1
ATOM 721 N N . LEU A 1 88 ? -14.299 3.580 -6.425 1.00 90.62 88 LEU A N 1
ATOM 722 C CA . LEU A 1 88 ? -14.696 4.639 -7.357 1.00 90.62 88 LEU A CA 1
ATOM 723 C C . LEU A 1 88 ? -14.320 4.333 -8.815 1.00 90.62 88 LEU A C 1
ATOM 725 O O . LEU A 1 88 ? -14.505 5.182 -9.689 1.00 90.62 88 LEU A O 1
ATOM 729 N N . TYR A 1 89 ? -13.767 3.153 -9.099 1.00 87.38 89 TYR A N 1
ATOM 730 C CA . TYR A 1 89 ? -13.458 2.741 -10.464 1.00 87.38 89 TYR A CA 1
ATOM 731 C C . TYR A 1 89 ? -14.733 2.508 -11.272 1.00 87.38 89 TYR A C 1
ATOM 733 O O . TYR A 1 89 ? -15.729 1.985 -10.776 1.00 87.38 89 TYR A O 1
ATOM 741 N N . ALA A 1 90 ? -14.691 2.861 -12.557 1.00 74.69 90 ALA A N 1
ATOM 742 C CA . ALA A 1 90 ? -15.805 2.667 -13.479 1.00 74.69 90 ALA A CA 1
ATOM 743 C C . ALA A 1 90 ? -16.031 1.169 -13.770 1.00 74.69 90 ALA A C 1
ATOM 745 O O . ALA A 1 90 ? -15.475 0.651 -14.731 1.00 74.69 90 ALA A O 1
ATOM 746 N N . GLN A 1 91 ? -16.793 0.471 -12.916 1.00 76.88 91 GLN A N 1
ATOM 747 C CA . GLN A 1 91 ? -17.201 -0.948 -13.030 1.00 76.88 91 GLN A CA 1
ATOM 748 C C . GLN A 1 91 ? -16.073 -1.956 -13.343 1.00 76.88 91 GLN A C 1
ATOM 750 O O . GLN A 1 91 ? -16.327 -3.099 -13.724 1.00 76.88 91 GLN A O 1
ATOM 755 N N . LYS A 1 92 ? -14.806 -1.562 -13.179 1.00 83.19 92 LYS A N 1
ATOM 756 C CA . LYS A 1 92 ? -13.657 -2.447 -13.361 1.00 83.19 92 LYS A CA 1
ATOM 757 C C . LYS A 1 92 ? -13.595 -3.392 -12.170 1.00 83.19 92 LYS A C 1
ATOM 759 O O . LYS A 1 92 ? -13.633 -2.940 -11.023 1.00 83.19 92 LYS A O 1
ATOM 764 N N . LYS A 1 93 ? -13.449 -4.690 -12.442 1.00 88.94 93 LYS A N 1
ATOM 765 C CA . LYS A 1 93 ? -13.113 -5.663 -11.402 1.00 88.94 93 LYS A CA 1
ATOM 766 C C . LYS A 1 93 ? -11.801 -5.231 -10.754 1.00 88.94 93 LYS A C 1
ATOM 768 O O . LYS A 1 93 ? -10.864 -4.879 -11.457 1.00 88.94 93 LYS A O 1
ATOM 773 N N . HIS A 1 94 ? -11.754 -5.236 -9.434 1.00 95.06 94 HIS A N 1
ATOM 774 C CA . HIS A 1 94 ? -10.562 -4.896 -8.674 1.00 95.06 94 HIS A CA 1
ATOM 775 C C . HIS A 1 94 ? -10.507 -5.746 -7.410 1.00 95.06 94 HIS A C 1
ATOM 777 O O . HIS A 1 94 ? -11.498 -6.355 -7.003 1.00 95.06 94 HIS A O 1
ATOM 783 N N . THR A 1 95 ? -9.329 -5.856 -6.813 1.00 97.38 95 THR A N 1
ATOM 784 C CA . THR A 1 95 ? -9.136 -6.620 -5.581 1.00 97.38 95 THR A CA 1
ATOM 785 C C . THR A 1 95 ? -8.083 -5.954 -4.719 1.00 97.38 95 THR A C 1
ATOM 787 O O . THR A 1 95 ? -7.031 -5.546 -5.212 1.00 97.38 95 THR A O 1
ATOM 790 N N . HIS A 1 96 ? -8.360 -5.903 -3.423 1.00 98.44 96 HIS A N 1
ATOM 791 C CA . HIS A 1 96 ? -7.435 -5.452 -2.405 1.00 98.44 96 HIS A CA 1
ATOM 792 C C . HIS A 1 96 ? -7.081 -6.631 -1.495 1.00 98.44 96 HIS A C 1
ATOM 794 O O . HIS A 1 96 ? -7.900 -7.079 -0.696 1.00 98.44 96 HIS A O 1
ATOM 800 N N . VAL A 1 97 ? -5.878 -7.176 -1.646 1.00 98.81 97 VAL A N 1
ATOM 801 C CA . VAL A 1 97 ? -5.359 -8.241 -0.785 1.00 98.81 97 VAL A CA 1
ATOM 802 C C . VAL A 1 97 ? -4.539 -7.607 0.323 1.00 98.81 97 VAL A C 1
ATOM 804 O O . VAL A 1 97 ? -3.598 -6.877 0.040 1.00 98.81 97 VAL A O 1
ATOM 807 N N . ILE A 1 98 ? -4.881 -7.907 1.567 1.00 98.69 98 ILE A N 1
ATOM 808 C CA . ILE A 1 98 ? -4.223 -7.372 2.753 1.00 98.69 98 ILE A CA 1
ATOM 809 C C . ILE A 1 98 ? -3.621 -8.536 3.536 1.00 98.69 98 ILE A C 1
ATOM 811 O O . ILE A 1 98 ? -4.312 -9.523 3.788 1.00 98.69 98 ILE A O 1
ATOM 815 N N . VAL A 1 99 ? -2.353 -8.429 3.919 1.00 98.62 99 VAL A N 1
ATOM 816 C CA . VAL A 1 99 ? -1.631 -9.416 4.726 1.00 98.62 99 VAL A CA 1
ATOM 817 C C . VAL A 1 99 ? -1.282 -8.795 6.071 1.00 98.62 99 VAL A C 1
ATOM 819 O O . VAL A 1 99 ? -0.557 -7.803 6.130 1.00 98.62 99 VAL A O 1
ATOM 822 N N . ASP A 1 100 ? -1.786 -9.381 7.152 1.00 97.88 100 ASP A N 1
ATOM 823 C CA . ASP A 1 100 ? -1.484 -8.947 8.517 1.00 97.88 100 ASP A CA 1
ATOM 824 C C . ASP A 1 100 ? -1.653 -10.134 9.483 1.00 97.88 100 ASP A C 1
ATOM 826 O O . ASP A 1 100 ? -2.773 -10.631 9.626 1.00 97.88 100 ASP A O 1
ATOM 830 N N . PRO A 1 101 ? -0.575 -10.604 10.140 1.00 97.06 101 PRO A N 1
ATOM 831 C CA . PRO A 1 101 ? -0.590 -11.832 10.939 1.00 97.06 101 PRO A CA 1
ATOM 832 C C . PRO A 1 101 ? -1.389 -11.736 12.244 1.00 97.06 101 PRO A C 1
ATOM 834 O O . PRO A 1 101 ? -1.590 -12.760 12.896 1.00 97.06 101 PRO A O 1
ATOM 837 N N . TYR A 1 102 ? -1.814 -10.540 12.663 1.00 95.44 102 TYR A N 1
ATOM 838 C CA . TYR A 1 102 ? -2.355 -10.324 14.006 1.00 95.44 102 TYR A CA 1
ATOM 839 C C . TYR A 1 102 ? -3.731 -9.654 14.016 1.00 95.44 102 TYR A C 1
ATOM 841 O O . TYR A 1 102 ? -4.122 -9.038 15.014 1.00 95.44 102 TYR A O 1
ATOM 849 N N . GLN A 1 103 ? -4.488 -9.757 12.919 1.00 94.12 103 GLN A N 1
ATOM 850 C CA . GLN A 1 103 ? -5.805 -9.126 12.822 1.00 94.12 103 GLN A CA 1
ATOM 851 C C . GLN A 1 103 ? -6.770 -9.590 13.914 1.00 94.12 103 GLN A C 1
ATOM 853 O O . GLN A 1 103 ? -7.385 -8.747 14.557 1.00 94.12 103 GLN A O 1
ATOM 858 N N . PHE A 1 104 ? -6.883 -10.886 14.176 1.00 93.19 104 PHE A N 1
ATOM 859 C CA . PHE A 1 104 ? -7.700 -11.434 15.252 1.00 93.19 104 PHE A CA 1
ATOM 860 C C . PHE A 1 104 ? -7.012 -11.288 16.613 1.00 93.19 104 PHE A C 1
ATOM 862 O O . PHE A 1 104 ? -7.623 -10.787 17.556 1.00 93.19 104 PHE A O 1
ATOM 869 N N . SER A 1 105 ? -5.749 -11.706 16.717 1.00 92.56 105 SER A N 1
ATOM 870 C CA . SER A 1 105 ? -5.060 -11.883 18.005 1.00 92.56 105 SER A CA 1
ATOM 871 C C . SER A 1 105 ? -4.629 -10.583 18.693 1.00 92.56 105 SER A C 1
ATOM 873 O O . SER A 1 105 ? -4.643 -10.532 19.921 1.00 92.56 105 SER A O 1
ATOM 875 N N . GLN A 1 106 ? -4.266 -9.540 17.937 1.00 91.88 106 GLN A N 1
ATOM 876 C CA . GLN A 1 106 ? -3.799 -8.254 18.478 1.00 91.88 106 GLN A CA 1
ATOM 877 C C . GLN A 1 106 ? -4.772 -7.112 18.182 1.00 91.88 106 GLN A C 1
ATOM 879 O O . GLN A 1 106 ? -5.009 -6.262 19.037 1.00 91.88 106 GLN A O 1
ATOM 884 N N . TRP A 1 107 ? -5.327 -7.071 16.968 1.00 91.50 107 TRP A N 1
ATOM 885 C CA . TRP A 1 107 ? -6.172 -5.959 16.521 1.00 91.50 107 TRP A CA 1
ATOM 886 C C . TRP A 1 107 ? -7.667 -6.209 16.725 1.00 91.50 107 TRP A C 1
ATOM 888 O O . TRP A 1 107 ? -8.472 -5.340 16.392 1.00 91.50 107 TRP A O 1
ATOM 898 N N . HIS A 1 108 ? -8.061 -7.373 17.257 1.00 92.31 108 HIS A N 1
ATOM 899 C CA . HIS A 1 108 ? -9.458 -7.739 17.529 1.00 92.31 108 HIS A CA 1
ATOM 900 C C . HIS A 1 108 ? -10.395 -7.502 16.325 1.00 92.31 108 HIS A C 1
ATOM 902 O O . HIS A 1 108 ? -11.524 -7.019 16.451 1.00 92.31 108 HIS A O 1
ATOM 908 N N . ASN A 1 109 ? -9.886 -7.789 15.124 1.00 93.75 109 ASN A N 1
ATOM 909 C CA . ASN A 1 109 ? -10.506 -7.558 13.821 1.00 93.75 109 ASN A CA 1
ATOM 910 C C . ASN A 1 109 ? -10.975 -6.107 13.584 1.00 93.75 109 ASN A C 1
ATOM 912 O O . ASN A 1 109 ? -11.835 -5.877 12.730 1.00 93.75 109 ASN A O 1
ATOM 916 N N . ALA A 1 110 ? -10.419 -5.111 14.286 1.00 93.38 110 ALA A N 1
ATOM 917 C CA . ALA A 1 110 ? -10.853 -3.716 14.199 1.00 93.38 110 ALA A CA 1
ATOM 918 C C . ALA A 1 110 ? -10.789 -3.157 12.772 1.00 93.38 110 ALA A C 1
ATOM 920 O O . ALA A 1 110 ? -11.719 -2.481 12.330 1.00 93.38 110 ALA A O 1
ATOM 921 N N . GLY A 1 111 ? -9.742 -3.490 12.012 1.00 94.00 111 GLY A N 1
ATOM 922 C CA . GLY A 1 111 ? -9.644 -3.081 10.616 1.00 94.00 111 GLY A CA 1
ATOM 923 C C . GLY A 1 111 ? -10.728 -3.714 9.733 1.00 94.00 111 GLY A C 1
ATOM 924 O O . GLY A 1 111 ? -11.383 -3.012 8.960 1.00 94.00 111 GLY A O 1
ATOM 925 N N . LYS A 1 112 ? -10.978 -5.026 9.872 1.00 95.56 112 LYS A N 1
ATOM 926 C CA . LYS A 1 112 ? -12.064 -5.723 9.152 1.00 95.56 112 LYS A CA 1
ATOM 927 C C . LYS A 1 112 ? -13.424 -5.099 9.501 1.00 95.56 112 LYS A C 1
ATOM 929 O O . LYS A 1 112 ? -14.223 -4.821 8.607 1.00 95.56 112 LYS A O 1
ATOM 934 N N . ALA A 1 113 ? -13.670 -4.826 10.784 1.00 95.06 113 ALA A N 1
ATOM 935 C CA . ALA A 1 113 ? -14.896 -4.200 11.276 1.00 95.06 113 ALA A CA 1
ATOM 936 C C . ALA A 1 113 ? -15.089 -2.777 10.728 1.00 95.06 113 ALA A C 1
ATOM 938 O O . ALA A 1 113 ? -16.189 -2.419 10.301 1.00 95.06 113 ALA A O 1
ATOM 939 N N . LEU A 1 114 ? -14.018 -1.977 10.678 1.00 95.12 114 LEU A N 1
ATOM 940 C CA . LEU A 1 114 ? -14.028 -0.643 10.081 1.00 95.12 114 LEU A CA 1
ATOM 941 C C . LEU A 1 114 ? -14.427 -0.695 8.601 1.00 95.12 114 LEU A C 1
ATOM 943 O O . LEU A 1 114 ? -15.331 0.034 8.194 1.00 95.12 114 LEU A O 1
ATOM 947 N N . LEU A 1 115 ? -13.793 -1.565 7.809 1.00 96.88 115 LEU A N 1
ATOM 948 C CA . LEU A 1 115 ? -14.097 -1.697 6.381 1.00 96.88 115 LEU A CA 1
ATOM 949 C C . LEU A 1 115 ? -15.541 -2.144 6.141 1.00 96.88 115 LEU A C 1
ATOM 951 O O . LEU A 1 115 ? -16.208 -1.579 5.278 1.00 96.88 115 LEU A O 1
ATOM 955 N N . LYS A 1 116 ? -16.047 -3.110 6.921 1.00 95.94 116 LYS A N 1
ATOM 956 C CA . LYS A 1 116 ? -17.449 -3.556 6.846 1.00 95.94 116 LYS A CA 1
ATOM 957 C C . LYS A 1 116 ? -18.418 -2.414 7.171 1.00 95.94 116 LYS A C 1
ATOM 959 O O . LYS A 1 116 ? -19.349 -2.173 6.414 1.00 95.94 116 LYS A O 1
ATOM 964 N N . ARG A 1 117 ? -18.174 -1.667 8.256 1.00 94.88 117 ARG A N 1
ATOM 965 C CA . ARG A 1 117 ? -19.023 -0.535 8.680 1.00 94.88 117 ARG A CA 1
ATOM 966 C C . ARG A 1 117 ? -19.079 0.590 7.644 1.00 94.88 117 ARG A C 1
ATOM 968 O O . ARG A 1 117 ? -20.070 1.310 7.582 1.00 94.88 117 ARG A O 1
ATOM 975 N N . LEU A 1 118 ? -18.013 0.759 6.866 1.00 95.12 118 LEU A N 1
ATOM 976 C CA . LEU A 1 118 ? -17.920 1.764 5.807 1.00 95.12 118 LEU A CA 1
ATOM 977 C C . LEU A 1 118 ? -18.368 1.253 4.430 1.00 95.12 118 LEU A C 1
ATOM 979 O O . LEU A 1 118 ? -18.260 2.004 3.465 1.00 95.12 118 LEU A O 1
ATOM 983 N N . ASP A 1 119 ? -18.836 0.005 4.332 1.00 95.62 119 ASP A N 1
ATOM 984 C CA . ASP A 1 119 ? -19.184 -0.663 3.070 1.00 95.62 119 ASP A CA 1
ATOM 985 C C . ASP A 1 119 ? -18.014 -0.738 2.060 1.00 95.62 119 ASP A C 1
ATOM 987 O O . ASP A 1 119 ? -18.159 -0.678 0.839 1.00 95.62 119 ASP A O 1
ATOM 991 N N . LEU A 1 120 ? -16.792 -0.872 2.582 1.00 96.50 120 LEU A N 1
ATOM 992 C CA . LEU A 1 120 ? -15.552 -0.916 1.801 1.00 96.50 120 LEU A CA 1
ATOM 993 C C . LEU A 1 120 ? -14.947 -2.323 1.696 1.00 96.50 120 LEU A C 1
ATOM 995 O O . LEU A 1 120 ? -13.886 -2.485 1.103 1.00 96.50 120 LEU A O 1
ATOM 999 N N . TYR A 1 121 ? -15.586 -3.342 2.276 1.00 96.19 121 TYR A N 1
ATOM 1000 C CA . TYR A 1 121 ? -14.992 -4.677 2.420 1.00 96.19 121 TYR A CA 1
ATOM 1001 C C . TYR A 1 121 ? -15.219 -5.617 1.221 1.00 96.19 121 TYR A C 1
ATOM 1003 O O . TYR A 1 121 ? -14.557 -6.641 1.112 1.00 96.19 121 TYR A O 1
ATOM 1011 N N . HIS A 1 122 ? -16.136 -5.294 0.309 1.00 92.25 122 HIS A N 1
ATOM 1012 C CA . HIS A 1 122 ? -16.633 -6.237 -0.702 1.00 92.25 122 HIS A CA 1
ATOM 1013 C C . HIS A 1 122 ? -15.562 -6.787 -1.668 1.00 92.25 122 HIS A C 1
ATOM 1015 O O . HIS A 1 122 ? -15.658 -7.941 -2.076 1.00 92.25 122 HIS A O 1
ATOM 1021 N N . ASN A 1 123 ? -14.527 -6.004 -1.997 1.00 94.31 123 ASN A N 1
ATOM 1022 C CA . ASN A 1 123 ? -13.397 -6.427 -2.841 1.00 94.31 123 ASN A CA 1
ATOM 1023 C C . ASN A 1 123 ? -12.099 -6.644 -2.043 1.00 94.31 123 ASN A C 1
ATOM 1025 O O . ASN A 1 123 ? -11.009 -6.689 -2.620 1.00 94.31 123 ASN A O 1
ATOM 1029 N N . VAL A 1 124 ? -12.206 -6.764 -0.718 1.00 97.81 124 VAL A N 1
ATOM 1030 C CA . VAL A 1 124 ? -11.068 -6.914 0.189 1.00 97.81 124 VAL A CA 1
ATOM 1031 C C . VAL A 1 124 ? -10.917 -8.375 0.607 1.00 97.81 124 VAL A C 1
ATOM 1033 O O . VAL A 1 124 ? -11.855 -8.998 1.100 1.00 97.81 124 VAL A O 1
ATOM 1036 N N . LYS A 1 125 ? -9.706 -8.918 0.464 1.00 98.19 125 LYS A N 1
ATOM 1037 C CA . LYS A 1 125 ? -9.308 -10.224 0.999 1.00 98.19 125 LYS A CA 1
ATOM 1038 C C . LYS A 1 125 ? -8.245 -10.010 2.067 1.00 98.19 125 LYS A C 1
ATOM 1040 O O . LYS A 1 125 ? -7.152 -9.561 1.746 1.00 98.19 125 LYS A O 1
ATOM 1045 N N . VAL A 1 126 ? -8.542 -10.376 3.312 1.00 98.44 126 VAL A N 1
ATOM 1046 C CA . VAL A 1 126 ? -7.563 -10.328 4.409 1.00 98.44 126 VAL A CA 1
ATOM 1047 C C . VAL A 1 126 ? -6.978 -11.719 4.630 1.00 98.44 126 VAL A C 1
ATOM 1049 O O . VAL A 1 126 ? -7.726 -12.679 4.807 1.00 98.44 126 VAL A O 1
ATOM 1052 N N . ILE A 1 127 ? -5.653 -11.818 4.600 1.00 98.44 127 ILE A N 1
ATOM 1053 C CA . ILE A 1 127 ? -4.876 -13.025 4.872 1.00 98.44 127 ILE A CA 1
ATOM 1054 C C . ILE A 1 127 ? -4.163 -12.811 6.200 1.00 98.44 127 ILE A C 1
ATOM 1056 O O . ILE A 1 127 ? -3.353 -11.897 6.346 1.00 98.44 127 ILE A O 1
ATOM 1060 N N . GLU A 1 128 ? -4.491 -13.659 7.165 1.00 97.88 128 GLU A N 1
ATOM 1061 C CA . GLU A 1 128 ? -3.943 -13.582 8.511 1.00 97.88 128 GLU A CA 1
ATOM 1062 C C . GLU A 1 128 ? -2.749 -14.525 8.649 1.00 97.88 128 GLU A C 1
ATOM 1064 O O . GLU A 1 128 ? -2.868 -15.650 9.125 1.00 97.88 128 GLU A O 1
ATOM 1069 N N . ASP A 1 129 ? -1.615 -14.078 8.114 1.00 97.94 129 ASP A N 1
ATOM 1070 C CA . ASP A 1 129 ? -0.339 -14.793 8.099 1.00 97.94 129 ASP A CA 1
ATOM 1071 C C . ASP A 1 129 ? 0.805 -13.775 7.933 1.00 97.94 129 ASP A C 1
ATOM 1073 O O . ASP A 1 129 ? 0.582 -12.609 7.590 1.00 97.94 129 ASP A O 1
ATOM 1077 N N . TYR A 1 130 ? 2.042 -14.195 8.176 1.00 97.38 130 TYR A N 1
ATOM 1078 C CA . TYR A 1 130 ? 3.221 -13.377 7.923 1.00 97.38 130 TYR A CA 1
ATOM 1079 C C . TYR A 1 130 ? 3.403 -13.154 6.419 1.00 97.38 130 TYR A C 1
ATOM 1081 O O . TYR A 1 130 ? 3.231 -14.070 5.616 1.00 97.38 130 TYR A O 1
ATOM 1089 N N . SER A 1 131 ? 3.850 -11.961 6.026 1.00 97.00 131 SER A N 1
ATOM 1090 C CA . SER A 1 131 ? 4.176 -11.618 4.632 1.00 97.00 131 SER A CA 1
ATOM 1091 C C . SER A 1 131 ? 5.155 -12.597 3.979 1.00 97.00 131 SER A C 1
ATOM 1093 O O . SER A 1 131 ? 4.944 -13.017 2.841 1.00 97.00 131 SER A O 1
ATOM 1095 N N . LEU A 1 132 ? 6.168 -13.031 4.733 1.00 96.06 132 LEU A N 1
ATOM 1096 C CA . LEU A 1 132 ? 7.160 -14.038 4.343 1.00 96.06 132 LEU A CA 1
ATOM 1097 C C . LEU A 1 132 ? 6.570 -15.418 4.000 1.00 96.06 132 LEU A C 1
ATOM 1099 O O . LEU A 1 132 ? 7.240 -16.206 3.338 1.00 96.06 132 LEU A O 1
ATOM 1103 N N . SER A 1 133 ? 5.341 -15.712 4.424 1.00 97.44 133 SER A N 1
ATOM 1104 C CA . SER A 1 133 ? 4.602 -16.931 4.070 1.00 97.44 133 SER A CA 1
ATOM 1105 C C . SER A 1 133 ? 3.502 -16.630 3.046 1.00 97.44 133 SER A C 1
ATOM 1107 O O . SER A 1 133 ? 3.453 -17.230 1.968 1.00 97.44 133 SER A O 1
ATOM 1109 N N . ALA A 1 134 ? 2.663 -15.633 3.333 1.00 98.44 134 ALA A N 1
ATOM 1110 C CA . ALA A 1 134 ? 1.507 -15.273 2.523 1.00 98.44 134 ALA A CA 1
ATOM 1111 C C . ALA A 1 134 ? 1.881 -14.846 1.099 1.00 98.44 134 ALA A C 1
ATOM 1113 O O . ALA A 1 134 ? 1.266 -15.314 0.141 1.00 98.44 134 ALA A O 1
ATOM 1114 N N . VAL A 1 135 ? 2.884 -13.975 0.934 1.00 98.38 135 VAL A N 1
ATOM 1115 C CA . VAL A 1 135 ? 3.245 -13.430 -0.385 1.00 98.38 135 VAL A CA 1
ATOM 1116 C C . VAL A 1 135 ? 3.853 -14.509 -1.293 1.00 98.38 135 VAL A C 1
ATOM 1118 O O . VAL A 1 135 ? 3.405 -14.619 -2.434 1.00 98.38 135 VAL A O 1
ATOM 1121 N N . PRO A 1 136 ? 4.777 -15.374 -0.828 1.00 97.94 136 PRO A N 1
ATOM 1122 C CA . PRO A 1 136 ? 5.217 -16.526 -1.618 1.00 97.94 136 PRO A CA 1
ATOM 1123 C C . PRO A 1 136 ? 4.102 -17.519 -1.971 1.00 97.94 136 PRO A C 1
ATOM 1125 O O . PRO A 1 136 ? 4.128 -18.104 -3.053 1.00 97.94 136 PRO A O 1
ATOM 1128 N N . ASN A 1 137 ? 3.112 -17.725 -1.099 1.00 98.44 137 ASN A N 1
ATOM 1129 C CA . ASN A 1 137 ? 1.965 -18.576 -1.432 1.00 98.44 137 ASN A CA 1
ATOM 1130 C C . ASN A 1 137 ? 1.076 -17.926 -2.504 1.00 98.44 137 ASN A C 1
ATOM 1132 O O . ASN A 1 137 ? 0.725 -18.585 -3.478 1.00 98.44 137 ASN A O 1
ATOM 1136 N N . LEU A 1 138 ? 0.816 -16.618 -2.404 1.00 98.50 138 LEU A N 1
ATOM 1137 C CA . LEU A 1 138 ? 0.152 -15.850 -3.464 1.00 98.50 138 LEU A CA 1
ATOM 1138 C C . LEU A 1 138 ? 0.919 -15.936 -4.795 1.00 98.50 138 LEU A C 1
ATOM 1140 O O . LEU A 1 138 ? 0.301 -16.084 -5.847 1.00 98.50 138 LEU A O 1
ATOM 1144 N N . GLU A 1 139 ? 2.253 -15.883 -4.763 1.00 97.88 139 GLU A N 1
ATOM 1145 C CA . GLU A 1 139 ? 3.095 -16.064 -5.950 1.00 97.88 139 GLU A CA 1
ATOM 1146 C C . GLU A 1 139 ? 2.881 -17.438 -6.602 1.00 97.88 139 GLU A C 1
ATOM 1148 O O . GLU A 1 139 ? 2.672 -17.507 -7.814 1.00 97.88 139 GLU A O 1
ATOM 1153 N N . LYS A 1 140 ? 2.898 -18.519 -5.808 1.00 98.06 140 LYS A N 1
ATOM 1154 C CA . LYS A 1 140 ? 2.643 -19.893 -6.282 1.00 98.06 140 LYS A CA 1
ATOM 1155 C C . LYS A 1 140 ? 1.244 -20.049 -6.871 1.00 98.06 140 LYS A C 1
ATOM 1157 O O . LYS A 1 140 ? 1.085 -20.719 -7.887 1.00 98.06 140 LYS A O 1
ATOM 1162 N N . ASP A 1 141 ? 0.266 -19.373 -6.279 1.00 97.88 141 ASP A N 1
ATOM 1163 C CA . ASP A 1 141 ? -1.117 -19.309 -6.756 1.00 97.88 141 ASP A CA 1
ATOM 1164 C C . ASP A 1 141 ? -1.279 -18.421 -8.011 1.00 97.88 141 ASP A C 1
ATOM 1166 O O . ASP A 1 141 ? -2.391 -18.220 -8.503 1.00 97.88 141 ASP A O 1
ATOM 1170 N N . GLY A 1 142 ? -0.186 -17.861 -8.543 1.00 97.69 142 GLY A N 1
ATOM 1171 C CA . GLY A 1 142 ? -0.179 -17.070 -9.772 1.00 97.69 142 GLY A CA 1
ATOM 1172 C C . GLY A 1 142 ? -0.672 -15.632 -9.600 1.00 97.69 142 GLY A C 1
ATOM 1173 O O . GLY A 1 142 ? -0.979 -14.964 -10.592 1.00 97.69 142 GLY A O 1
ATOM 1174 N N . TRP A 1 143 ? -0.757 -15.124 -8.367 1.00 98.19 143 TRP A N 1
ATOM 1175 C CA . TRP A 1 143 ? -1.147 -13.737 -8.137 1.00 98.19 143 TRP A CA 1
ATOM 1176 C C . TRP A 1 143 ? -0.091 -12.768 -8.656 1.00 98.19 143 TRP A C 1
ATOM 1178 O O . TRP A 1 143 ? 1.118 -12.948 -8.490 1.00 98.19 143 TRP A O 1
ATOM 1188 N N . LYS A 1 144 ? -0.590 -11.689 -9.257 1.00 98.06 144 LYS A N 1
ATOM 1189 C CA . LYS A 1 144 ? 0.186 -10.515 -9.634 1.00 98.06 144 LYS A CA 1
ATOM 1190 C C . LYS A 1 144 ? -0.543 -9.253 -9.203 1.00 98.06 144 LYS A C 1
ATOM 1192 O O . LYS A 1 144 ? -1.775 -9.228 -9.210 1.00 98.06 144 LYS A O 1
ATOM 1197 N N . PHE A 1 145 ? 0.221 -8.230 -8.849 1.00 98.50 145 PHE A N 1
ATOM 1198 C CA . PHE A 1 145 ? -0.279 -6.966 -8.320 1.00 98.50 145 PHE A CA 1
ATOM 1199 C C . PHE A 1 145 ? 0.235 -5.785 -9.138 1.00 98.50 145 PHE A C 1
ATOM 1201 O O . PHE A 1 145 ? 1.343 -5.815 -9.676 1.00 98.50 145 PHE A O 1
ATOM 1208 N N . ASP A 1 146 ? -0.564 -4.726 -9.197 1.00 98.00 146 ASP A N 1
ATOM 1209 C CA . ASP A 1 146 ? -0.203 -3.475 -9.867 1.00 98.00 146 ASP A CA 1
ATOM 1210 C C . ASP A 1 146 ? 0.302 -2.438 -8.868 1.00 98.00 146 ASP A C 1
ATOM 1212 O O . ASP A 1 146 ? 1.076 -1.549 -9.215 1.00 98.00 146 ASP A O 1
ATOM 1216 N N . PHE A 1 147 ? -0.124 -2.539 -7.615 1.00 98.56 147 PHE A N 1
ATOM 1217 C CA . PHE A 1 147 ? 0.281 -1.638 -6.550 1.00 98.56 147 PHE A CA 1
ATOM 1218 C C . PHE A 1 147 ? 0.474 -2.427 -5.258 1.00 98.56 147 PHE A C 1
ATOM 1220 O O . PHE A 1 147 ? -0.316 -3.316 -4.947 1.00 98.56 147 PHE A O 1
ATOM 1227 N N . ALA A 1 148 ? 1.520 -2.091 -4.514 1.00 98.69 148 ALA A N 1
ATOM 1228 C CA . ALA A 1 148 ? 1.792 -2.633 -3.199 1.00 98.69 148 ALA A CA 1
ATOM 1229 C C . ALA A 1 148 ? 2.017 -1.501 -2.191 1.00 98.69 148 ALA A C 1
ATOM 1231 O O . ALA A 1 148 ? 2.837 -0.616 -2.444 1.00 98.69 148 ALA A O 1
ATOM 1232 N N . PHE A 1 149 ? 1.315 -1.530 -1.061 1.00 98.56 149 PHE A N 1
ATOM 1233 C CA . PHE A 1 149 ? 1.585 -0.676 0.093 1.00 98.56 149 PHE A CA 1
ATOM 1234 C C . PHE A 1 149 ? 2.225 -1.512 1.202 1.00 98.56 149 PHE A C 1
ATOM 1236 O O . PHE A 1 149 ? 1.672 -2.531 1.606 1.00 98.56 149 PHE A O 1
ATOM 1243 N N . LEU A 1 150 ? 3.414 -1.110 1.640 1.00 97.75 150 LEU A N 1
ATOM 1244 C CA . LEU A 1 150 ? 4.226 -1.830 2.611 1.00 97.75 150 LEU A CA 1
ATOM 1245 C C . LEU A 1 150 ? 4.349 -0.989 3.883 1.00 97.75 150 LEU A C 1
ATOM 1247 O O . LEU A 1 150 ? 5.081 0.003 3.895 1.00 97.75 150 LEU A O 1
ATOM 1251 N N . ASP A 1 151 ? 3.636 -1.406 4.924 1.00 95.12 151 ASP A N 1
ATOM 1252 C CA . ASP A 1 151 ? 3.620 -0.826 6.272 1.00 95.12 151 ASP A CA 1
ATOM 1253 C C . ASP A 1 151 ? 3.602 -1.952 7.325 1.00 95.12 151 ASP A C 1
ATOM 1255 O O . ASP A 1 151 ? 2.806 -1.987 8.262 1.00 95.12 151 ASP A O 1
ATOM 1259 N N . GLY A 1 152 ? 4.442 -2.963 7.085 1.00 92.00 152 GLY A N 1
ATOM 1260 C CA . GLY A 1 152 ? 4.601 -4.118 7.957 1.00 92.00 152 GLY A CA 1
ATOM 1261 C C . GLY A 1 152 ? 5.506 -3.809 9.149 1.00 92.00 152 GLY A C 1
ATOM 1262 O O . GLY A 1 152 ? 5.395 -2.788 9.820 1.00 92.00 152 GLY A O 1
ATOM 1263 N N . ASN A 1 153 ? 6.447 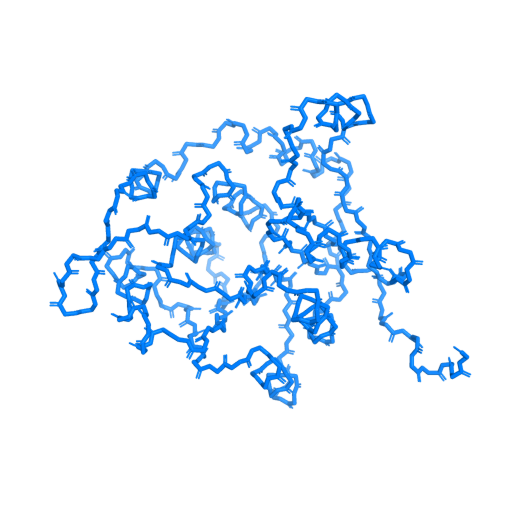-4.708 9.425 1.00 88.75 153 ASN A N 1
ATOM 1264 C CA . ASN A 1 153 ? 7.434 -4.471 10.472 1.00 88.75 153 ASN A CA 1
ATOM 1265 C C . ASN A 1 153 ? 8.569 -3.570 9.943 1.00 88.75 153 ASN A C 1
ATOM 1267 O O . ASN A 1 153 ? 9.176 -3.844 8.906 1.00 88.75 153 ASN A O 1
ATOM 1271 N N . HIS A 1 154 ? 8.886 -2.504 10.680 1.00 90.12 154 HIS A N 1
ATOM 1272 C CA . HIS A 1 154 ? 9.926 -1.530 10.327 1.00 90.12 154 HIS A CA 1
ATOM 1273 C C . HIS A 1 154 ? 11.359 -1.988 10.660 1.00 90.12 154 HIS A C 1
ATOM 1275 O O . HIS A 1 154 ? 12.317 -1.231 10.466 1.00 90.12 154 HIS A O 1
ATOM 1281 N N . CYS A 1 155 ? 11.541 -3.220 11.145 1.00 93.44 155 CYS A N 1
ATOM 1282 C CA . CYS A 1 155 ? 12.840 -3.889 11.216 1.00 93.44 155 CYS A CA 1
ATOM 1283 C C . CYS A 1 155 ? 13.411 -4.134 9.805 1.00 93.44 155 CYS A C 1
ATOM 1285 O O . CYS A 1 155 ? 12.694 -4.512 8.880 1.00 93.44 155 CYS A O 1
ATOM 1287 N N . LEU A 1 156 ? 14.722 -3.921 9.636 1.00 93.94 156 LEU A N 1
ATOM 1288 C CA . LEU A 1 156 ? 15.396 -3.950 8.329 1.00 93.94 156 LEU A CA 1
ATOM 1289 C C . LEU A 1 156 ? 15.194 -5.271 7.570 1.00 93.94 156 LEU A C 1
ATOM 1291 O O . LEU A 1 156 ? 14.910 -5.263 6.376 1.00 93.94 156 LEU A O 1
ATOM 1295 N N . ASP A 1 157 ? 15.378 -6.392 8.255 1.00 94.50 157 ASP A N 1
ATOM 1296 C CA . ASP A 1 157 ? 15.234 -7.751 7.734 1.00 94.50 157 ASP A CA 1
ATOM 1297 C C . ASP A 1 157 ? 13.806 -8.042 7.255 1.00 94.50 157 ASP A C 1
ATOM 1299 O O . ASP A 1 157 ? 13.626 -8.552 6.146 1.00 94.50 157 ASP A O 1
ATOM 1303 N N . TYR A 1 158 ? 12.796 -7.642 8.030 1.00 94.75 158 TYR A N 1
ATOM 1304 C CA . TYR A 1 158 ? 11.390 -7.751 7.632 1.00 94.75 158 TYR A CA 1
ATOM 1305 C C . TYR A 1 158 ? 11.067 -6.845 6.443 1.00 94.75 158 TYR A C 1
ATOM 1307 O O . TYR A 1 158 ? 10.533 -7.317 5.444 1.00 94.75 158 TYR A O 1
ATOM 1315 N N . THR A 1 159 ? 11.473 -5.574 6.484 1.00 95.44 159 THR A N 1
ATOM 1316 C CA . THR A 1 159 ? 11.225 -4.637 5.380 1.00 95.44 159 THR A CA 1
ATOM 1317 C C . THR A 1 159 ? 11.882 -5.110 4.075 1.00 95.44 159 THR A C 1
ATOM 1319 O O . THR A 1 159 ? 11.269 -5.054 3.009 1.00 95.44 159 THR A O 1
ATOM 1322 N N . LEU A 1 160 ? 13.127 -5.602 4.126 1.00 95.44 160 LEU A N 1
ATOM 1323 C CA . LEU A 1 160 ? 13.798 -6.174 2.952 1.00 95.44 160 LEU A CA 1
ATOM 1324 C C . LEU A 1 160 ? 13.078 -7.423 2.440 1.00 95.44 160 LEU A C 1
ATOM 1326 O O . LEU A 1 160 ? 12.937 -7.587 1.228 1.00 95.44 160 LEU A O 1
ATOM 1330 N N . SER A 1 161 ? 12.602 -8.274 3.345 1.00 95.62 161 SER A N 1
ATOM 1331 C CA . SER A 1 161 ? 11.835 -9.470 3.000 1.00 95.62 161 SER A CA 1
ATOM 1332 C C . SER A 1 161 ? 10.521 -9.130 2.296 1.00 95.62 161 SER A C 1
ATOM 1334 O O . SER A 1 161 ? 10.228 -9.691 1.235 1.00 95.62 161 SER A O 1
ATOM 1336 N N . ASP A 1 162 ? 9.771 -8.159 2.819 1.00 97.12 162 ASP A N 1
ATOM 1337 C CA . ASP A 1 162 ? 8.542 -7.646 2.208 1.00 97.12 162 ASP A CA 1
ATOM 1338 C C . ASP A 1 162 ? 8.818 -7.106 0.806 1.00 97.12 162 ASP A C 1
ATOM 1340 O O . ASP A 1 162 ? 8.114 -7.430 -0.147 1.00 97.12 162 ASP A O 1
ATOM 1344 N N . LEU A 1 163 ? 9.896 -6.338 0.642 1.00 96.06 163 LEU A N 1
ATOM 1345 C CA . LEU A 1 163 ? 10.293 -5.778 -0.648 1.00 96.06 163 LEU A CA 1
ATOM 1346 C C . LEU A 1 163 ? 10.687 -6.841 -1.675 1.00 96.06 163 LEU A C 1
ATOM 1348 O O . LEU A 1 163 ? 10.327 -6.724 -2.849 1.00 96.06 163 LEU A O 1
ATOM 1352 N N . VAL A 1 164 ? 11.469 -7.841 -1.265 1.00 94.06 164 VAL A N 1
ATOM 1353 C CA . VAL A 1 164 ? 11.936 -8.912 -2.155 1.00 94.06 164 VAL A CA 1
ATOM 1354 C C . VAL A 1 164 ? 10.763 -9.781 -2.595 1.00 94.06 164 VAL A C 1
ATOM 1356 O O . VAL A 1 164 ? 10.606 -10.024 -3.790 1.00 94.06 164 VAL A O 1
ATOM 1359 N N . THR A 1 165 ? 9.910 -10.202 -1.662 1.00 95.94 165 THR A N 1
ATOM 1360 C CA . THR A 1 165 ? 8.731 -11.023 -1.975 1.00 95.94 165 THR A CA 1
ATOM 1361 C C . THR A 1 165 ? 7.705 -10.249 -2.806 1.00 95.94 165 THR A C 1
ATOM 1363 O O . THR A 1 165 ? 7.230 -10.760 -3.819 1.00 95.94 165 THR A O 1
ATOM 1366 N N . THR A 1 166 ? 7.439 -8.985 -2.465 1.00 97.81 166 THR A N 1
ATOM 1367 C CA . THR A 1 166 ? 6.510 -8.118 -3.207 1.00 97.81 166 THR A CA 1
ATOM 1368 C C . THR A 1 166 ? 6.950 -7.903 -4.647 1.00 97.81 166 THR A C 1
ATOM 1370 O O . THR A 1 166 ? 6.133 -7.993 -5.559 1.00 97.81 166 THR A O 1
ATOM 1373 N N . ASP A 1 167 ? 8.236 -7.653 -4.897 1.00 96.94 167 ASP A N 1
ATOM 1374 C CA . ASP A 1 167 ? 8.715 -7.467 -6.267 1.00 96.94 167 ASP A CA 1
ATOM 1375 C C . ASP A 1 167 ? 8.466 -8.703 -7.142 1.00 96.94 167 ASP A C 1
ATOM 1377 O O . ASP A 1 167 ? 8.079 -8.564 -8.299 1.00 96.94 167 ASP A O 1
ATOM 1381 N N . ARG A 1 168 ? 8.569 -9.921 -6.601 1.00 96.06 168 ARG A N 1
ATOM 1382 C CA . ARG A 1 168 ? 8.293 -11.156 -7.360 1.00 96.06 168 ARG A CA 1
ATOM 1383 C C . ARG A 1 168 ? 6.842 -11.243 -7.842 1.00 96.06 168 ARG A C 1
ATOM 1385 O O . ARG A 1 168 ? 6.578 -11.767 -8.929 1.00 96.06 168 ARG A O 1
ATOM 1392 N N . VAL A 1 169 ? 5.903 -10.678 -7.085 1.00 97.88 169 VAL A N 1
ATOM 1393 C CA . VAL A 1 169 ? 4.471 -10.642 -7.429 1.00 97.88 169 VAL A CA 1
ATOM 1394 C C . VAL A 1 169 ? 4.026 -9.326 -8.074 1.00 97.88 169 VAL A C 1
ATOM 1396 O O . VAL A 1 169 ? 2.891 -9.224 -8.526 1.00 97.88 169 VAL A O 1
ATOM 1399 N N . LEU A 1 170 ? 4.895 -8.323 -8.190 1.00 98.31 170 LEU A N 1
ATOM 1400 C CA . LEU A 1 170 ? 4.548 -7.045 -8.809 1.00 98.31 170 LEU A CA 1
ATOM 1401 C C . LEU A 1 170 ? 4.718 -7.089 -10.335 1.00 98.31 170 LEU A C 1
ATOM 1403 O O . LEU A 1 170 ? 5.754 -7.524 -10.856 1.00 98.31 170 LEU A O 1
ATOM 1407 N N . ASN A 1 171 ? 3.717 -6.588 -11.058 1.00 97.81 171 ASN A N 1
ATOM 1408 C CA . ASN A 1 171 ? 3.771 -6.390 -12.504 1.00 97.81 171 ASN A CA 1
ATOM 1409 C C . ASN A 1 171 ? 4.811 -5.327 -12.882 1.00 97.81 171 ASN A C 1
ATOM 1411 O O . ASN A 1 171 ? 5.027 -4.355 -12.156 1.00 97.81 171 ASN A O 1
ATOM 1415 N N . ILE A 1 172 ? 5.433 -5.463 -14.058 1.00 97.81 172 ILE A N 1
ATOM 1416 C CA . ILE A 1 172 ? 6.239 -4.369 -14.619 1.00 97.81 172 ILE A CA 1
ATOM 1417 C C . ILE A 1 172 ? 5.306 -3.178 -14.892 1.00 97.81 172 ILE A C 1
ATOM 1419 O O . ILE A 1 172 ? 4.204 -3.327 -15.418 1.00 97.81 172 ILE A O 1
ATOM 1423 N N . GLY A 1 173 ? 5.735 -1.986 -14.486 1.00 97.75 173 GLY A N 1
ATOM 1424 C CA . GLY A 1 173 ? 4.922 -0.775 -14.413 1.00 97.75 173 GLY A CA 1
ATOM 1425 C C . GLY A 1 173 ? 4.175 -0.613 -13.087 1.00 97.75 173 GLY A C 1
ATOM 1426 O O . GLY A 1 173 ? 3.676 0.479 -12.825 1.00 97.75 173 GLY A O 1
ATOM 1427 N N . GLY A 1 174 ? 4.129 -1.644 -12.242 1.00 98.19 174 GLY A N 1
ATOM 1428 C CA . GLY A 1 174 ? 3.515 -1.579 -10.923 1.00 98.19 174 GLY A CA 1
ATOM 1429 C C . GLY A 1 174 ? 4.305 -0.723 -9.934 1.00 98.19 174 GLY A C 1
ATOM 1430 O O . GLY A 1 174 ? 5.484 -0.416 -10.144 1.00 98.19 174 GLY A O 1
ATOM 1431 N N . LEU A 1 175 ? 3.642 -0.321 -8.854 1.00 98.44 175 LEU A N 1
ATOM 1432 C CA . LEU A 1 175 ? 4.187 0.580 -7.841 1.00 98.44 175 LEU A CA 1
ATOM 1433 C C . LEU A 1 175 ? 4.346 -0.108 -6.488 1.00 98.44 175 LEU A C 1
ATOM 1435 O O . LEU A 1 175 ? 3.498 -0.892 -6.083 1.00 98.44 175 LEU A O 1
ATOM 1439 N N . ILE A 1 176 ? 5.395 0.268 -5.763 1.00 98.38 176 ILE A N 1
ATOM 1440 C CA . ILE A 1 176 ? 5.574 -0.032 -4.341 1.00 98.38 176 ILE A CA 1
ATOM 1441 C C . ILE A 1 176 ? 5.582 1.298 -3.594 1.00 98.38 176 ILE A C 1
ATOM 1443 O O . ILE A 1 176 ? 6.401 2.163 -3.904 1.00 98.38 176 ILE A O 1
ATOM 1447 N N . ALA A 1 177 ? 4.694 1.463 -2.621 1.00 97.19 177 ALA A N 1
ATOM 1448 C CA . ALA A 1 177 ? 4.694 2.553 -1.656 1.00 97.19 177 ALA A CA 1
ATOM 1449 C C . ALA A 1 177 ? 5.127 2.000 -0.292 1.00 97.19 177 A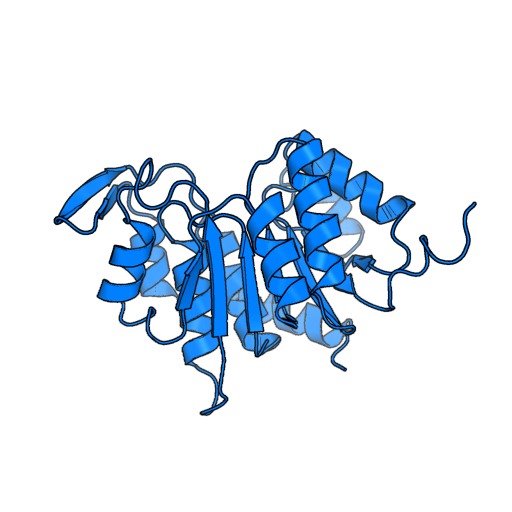LA A C 1
ATOM 1451 O O . ALA A 1 177 ? 4.476 1.114 0.245 1.00 97.19 177 ALA A O 1
ATOM 1452 N N . LEU A 1 178 ? 6.234 2.508 0.242 1.00 95.00 178 LEU A N 1
ATOM 1453 C CA . LEU A 1 178 ? 6.845 2.058 1.491 1.00 95.00 178 LEU A CA 1
ATOM 1454 C C . LEU A 1 178 ? 6.621 3.119 2.567 1.00 95.00 178 LEU A C 1
ATOM 1456 O O . LEU A 1 178 ? 7.114 4.238 2.390 1.00 95.00 178 LEU A O 1
ATOM 1460 N N . ASP A 1 179 ? 5.876 2.800 3.623 1.00 91.88 179 ASP A N 1
ATOM 1461 C CA . ASP A 1 179 ? 5.644 3.721 4.741 1.00 91.88 179 ASP A CA 1
ATOM 1462 C C . ASP A 1 179 ? 6.883 3.863 5.641 1.00 91.88 179 ASP A C 1
ATOM 1464 O O . ASP A 1 179 ? 7.893 3.200 5.418 1.00 91.88 179 ASP A O 1
ATOM 1468 N N . ASP A 1 180 ? 6.847 4.814 6.576 1.00 86.00 180 ASP A N 1
ATOM 1469 C CA . ASP A 1 180 ? 7.903 5.123 7.549 1.00 86.00 180 ASP A CA 1
ATOM 1470 C C . ASP A 1 180 ? 9.351 5.055 7.030 1.00 86.00 180 ASP A C 1
ATOM 1472 O O . ASP A 1 180 ? 10.291 4.663 7.709 1.00 86.00 180 ASP A O 1
ATOM 1476 N N . SER A 1 181 ? 9.591 5.565 5.821 1.00 79.62 181 SER A N 1
ATOM 1477 C CA . SER A 1 181 ? 10.910 5.585 5.166 1.00 79.62 181 SER A CA 1
ATOM 1478 C C . SER A 1 181 ? 11.997 6.366 5.923 1.00 79.62 181 SER A C 1
ATOM 1480 O O . SER A 1 181 ? 13.174 6.328 5.547 1.00 79.62 181 SER A O 1
ATOM 1482 N N . SER A 1 182 ? 11.617 7.113 6.961 1.00 78.62 182 SER A N 1
ATOM 1483 C CA . SER A 1 182 ? 12.527 7.781 7.891 1.00 78.62 182 SER A CA 1
ATOM 1484 C C . SER A 1 182 ? 12.977 6.907 9.060 1.00 78.62 182 SER A C 1
ATOM 1486 O O . SER A 1 182 ? 14.015 7.231 9.650 1.00 78.62 182 SER A O 1
ATOM 1488 N N . ASP A 1 183 ? 12.244 5.837 9.369 1.00 82.31 183 ASP A N 1
ATOM 1489 C CA . ASP A 1 183 ? 12.542 4.925 10.467 1.00 82.31 183 ASP A CA 1
ATOM 1490 C C . ASP A 1 183 ? 13.784 4.105 10.172 1.00 82.31 183 ASP A C 1
ATOM 1492 O O . ASP A 1 183 ? 14.167 3.892 9.022 1.00 82.31 183 ASP A O 1
ATOM 1496 N N . PHE A 1 184 ? 14.474 3.692 11.235 1.00 83.94 184 PHE A N 1
ATOM 1497 C CA . PHE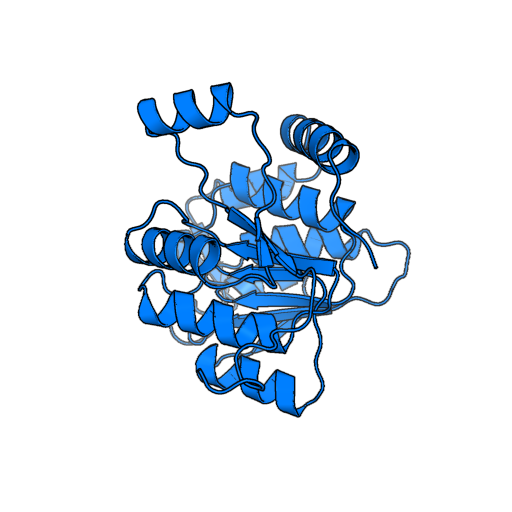 A 1 184 ? 15.835 3.183 11.129 1.00 83.94 184 PHE A CA 1
ATOM 1498 C C . PHE A 1 184 ? 15.943 2.017 10.137 1.00 83.94 184 PHE A C 1
ATOM 1500 O O . PHE A 1 184 ? 16.718 2.114 9.185 1.00 83.94 184 PHE A O 1
ATOM 1507 N N . GLY A 1 185 ? 15.153 0.951 10.308 1.00 87.25 185 GLY A N 1
ATOM 1508 C CA . GLY A 1 185 ? 15.226 -0.222 9.433 1.00 87.25 185 GLY A CA 1
ATOM 1509 C C . GLY A 1 185 ? 14.784 0.086 8.004 1.00 87.25 185 GLY A C 1
ATOM 1510 O O . GLY A 1 185 ? 15.522 -0.193 7.055 1.00 87.25 185 GLY A O 1
ATOM 1511 N N . VAL A 1 186 ? 13.652 0.771 7.845 1.00 88.19 186 VAL A N 1
ATOM 1512 C CA . VAL A 1 186 ? 13.120 1.146 6.528 1.00 88.19 186 VAL A CA 1
ATOM 1513 C C . VAL A 1 186 ? 14.093 2.044 5.761 1.00 88.19 186 VAL A C 1
ATOM 1515 O O . VAL A 1 186 ? 14.360 1.817 4.582 1.00 88.19 186 VAL A O 1
ATOM 1518 N N . LYS A 1 187 ? 14.727 3.014 6.426 1.00 90.31 187 LYS A N 1
ATOM 1519 C CA . LYS A 1 187 ? 15.737 3.898 5.828 1.00 90.31 187 LYS A CA 1
ATOM 1520 C C . LYS A 1 187 ? 16.922 3.122 5.249 1.00 90.31 187 LYS A C 1
ATOM 1522 O O . LYS A 1 187 ? 17.460 3.511 4.208 1.00 90.31 187 LYS A O 1
ATOM 1527 N N . PHE A 1 188 ? 17.363 2.048 5.903 1.00 92.62 188 PHE A N 1
ATOM 1528 C CA . PHE A 1 188 ? 18.425 1.192 5.367 1.00 92.62 188 PHE A CA 1
ATOM 1529 C C . PHE A 1 188 ? 17.938 0.334 4.198 1.00 92.62 188 PHE A C 1
ATOM 1531 O O . PHE A 1 188 ? 18.663 0.224 3.208 1.00 92.62 188 PHE A O 1
ATOM 1538 N N . ALA A 1 189 ? 16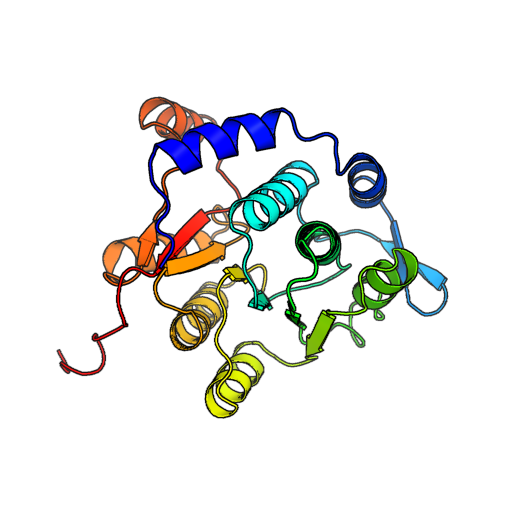.705 -0.176 4.243 1.00 93.62 189 ALA A N 1
ATOM 1539 C CA . ALA A 1 189 ? 16.102 -0.878 3.110 1.00 93.62 189 ALA A CA 1
ATOM 1540 C C . ALA A 1 189 ? 15.997 0.035 1.874 1.00 93.62 189 ALA A C 1
ATOM 1542 O O . ALA A 1 189 ? 16.403 -0.330 0.775 1.00 93.62 189 ALA A O 1
ATOM 1543 N N . VAL A 1 190 ? 15.560 1.278 2.073 1.00 92.56 190 VAL A N 1
ATOM 1544 C CA . VAL A 1 190 ? 15.482 2.343 1.063 1.00 92.56 190 VAL A CA 1
ATOM 1545 C C . VAL A 1 190 ? 16.846 2.607 0.409 1.00 92.56 190 VAL A C 1
ATOM 1547 O O . VAL A 1 190 ? 16.937 2.677 -0.818 1.00 92.56 190 VAL A O 1
ATOM 1550 N N . LYS A 1 191 ? 17.927 2.690 1.199 1.00 92.00 191 LYS A N 1
ATOM 1551 C CA . LYS A 1 191 ? 19.303 2.813 0.676 1.00 92.00 191 LYS A CA 1
ATOM 1552 C C . LYS A 1 191 ? 19.759 1.572 -0.093 1.00 92.00 191 LYS A C 1
ATOM 1554 O O . LYS A 1 191 ? 20.452 1.705 -1.098 1.00 92.00 191 LYS A O 1
ATOM 1559 N N . TYR A 1 192 ? 19.405 0.382 0.390 1.00 93.50 192 TYR A N 1
ATOM 1560 C CA . TYR A 1 192 ? 19.734 -0.875 -0.274 1.00 93.50 192 TYR A CA 1
ATOM 1561 C C . TYR A 1 192 ? 19.068 -0.958 -1.653 1.00 93.50 192 TYR A C 1
ATOM 1563 O O . TYR A 1 192 ? 19.749 -1.242 -2.637 1.00 93.50 192 TYR A O 1
ATOM 1571 N N . ILE A 1 193 ? 17.770 -0.640 -1.745 1.00 93.31 193 ILE A N 1
ATOM 1572 C CA . ILE A 1 193 ? 17.033 -0.652 -3.015 1.00 93.31 193 ILE A CA 1
ATOM 1573 C C . ILE A 1 193 ? 17.663 0.313 -4.014 1.00 93.31 193 ILE A C 1
ATOM 1575 O O . ILE A 1 193 ? 18.005 -0.104 -5.115 1.00 93.31 193 ILE A O 1
ATOM 1579 N N . ASP A 1 194 ? 17.880 1.570 -3.618 1.00 92.56 194 ASP A N 1
ATOM 1580 C CA . ASP A 1 194 ? 18.486 2.579 -4.497 1.00 92.56 194 ASP A CA 1
ATOM 1581 C C . ASP A 1 194 ? 19.824 2.141 -5.087 1.00 92.56 194 ASP A C 1
ATOM 1583 O O . ASP A 1 194 ? 20.159 2.522 -6.208 1.00 92.56 194 ASP A O 1
ATOM 1587 N N . LYS A 1 195 ? 20.612 1.397 -4.306 1.00 93.12 195 LYS A N 1
ATOM 1588 C CA . LYS A 1 195 ? 21.959 0.998 -4.697 1.00 93.12 195 LYS A CA 1
ATOM 1589 C C . LYS A 1 195 ? 21.978 -0.280 -5.532 1.00 93.12 195 LYS A C 1
ATOM 1591 O O . LYS A 1 195 ? 22.784 -0.369 -6.451 1.00 93.12 195 LYS A O 1
ATOM 1596 N N . TYR A 1 196 ? 21.142 -1.264 -5.204 1.00 91.69 196 TYR A N 1
ATOM 1597 C CA . TYR A 1 196 ? 21.308 -2.634 -5.703 1.00 91.69 196 TYR A CA 1
ATOM 1598 C C . TYR A 1 196 ? 20.123 -3.179 -6.510 1.00 91.69 196 TYR A C 1
ATOM 1600 O O . TYR A 1 196 ? 20.238 -4.262 -7.081 1.00 91.69 196 TYR A O 1
ATOM 1608 N N . ARG A 1 197 ? 18.979 -2.485 -6.557 1.00 91.88 197 ARG A N 1
ATOM 1609 C CA . ARG A 1 197 ? 17.761 -2.943 -7.253 1.00 91.88 197 ARG A CA 1
ATOM 1610 C C . ARG A 1 197 ? 17.540 -2.111 -8.518 1.00 91.88 197 ARG A C 1
ATOM 1612 O O . ARG A 1 197 ? 16.75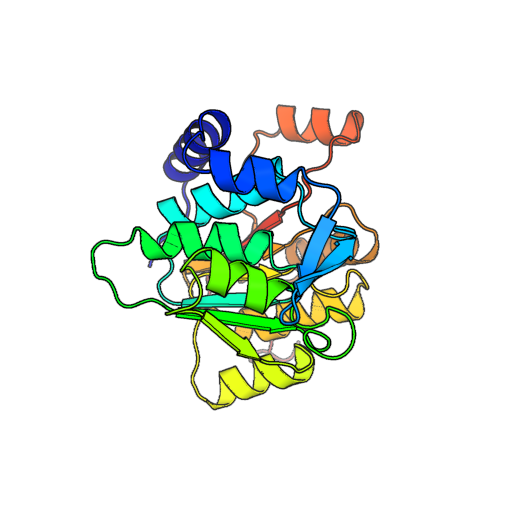0 -1.172 -8.528 1.00 91.88 197 ARG A O 1
ATOM 1619 N N . ASN A 1 198 ? 18.245 -2.457 -9.592 1.00 92.94 198 ASN A N 1
ATOM 1620 C CA . ASN A 1 198 ? 18.159 -1.783 -10.898 1.00 92.94 198 ASN A CA 1
ATOM 1621 C C . ASN A 1 198 ? 16.759 -1.870 -11.545 1.00 92.94 198 ASN A C 1
ATOM 1623 O O . ASN A 1 198 ? 16.367 -0.979 -12.297 1.00 92.94 198 ASN A O 1
ATOM 1627 N N . ASN A 1 199 ? 15.987 -2.908 -11.221 1.00 95.31 199 ASN A N 1
ATOM 1628 C CA . ASN A 1 199 ? 14.643 -3.150 -11.734 1.00 95.31 199 ASN A CA 1
ATOM 1629 C C . ASN A 1 199 ? 13.560 -2.270 -11.073 1.00 95.31 199 ASN A C 1
ATOM 1631 O O . ASN A 1 199 ? 12.431 -2.216 -11.569 1.00 95.31 199 ASN A O 1
ATOM 1635 N N . LEU A 1 200 ? 13.892 -1.555 -9.989 1.00 96.31 200 LEU A N 1
ATOM 1636 C CA . LEU A 1 200 ? 12.995 -0.665 -9.249 1.00 96.31 200 LEU A CA 1
ATOM 1637 C C . LEU A 1 200 ? 13.481 0.788 -9.327 1.00 96.31 200 LEU A C 1
ATOM 1639 O O . LEU A 1 200 ? 14.505 1.169 -8.766 1.00 96.31 200 LEU A O 1
ATOM 1643 N N . LYS A 1 201 ? 12.699 1.654 -9.971 1.00 95.62 201 LYS A N 1
ATOM 1644 C CA . LYS A 1 201 ? 13.010 3.078 -10.113 1.00 95.62 201 LYS A CA 1
ATOM 1645 C C . LYS A 1 201 ? 12.285 3.905 -9.058 1.00 95.62 201 LYS A C 1
ATOM 1647 O O . LYS A 1 201 ? 11.057 3.960 -9.057 1.00 95.62 201 LYS A O 1
ATOM 1652 N N . ARG A 1 202 ? 13.025 4.627 -8.209 1.00 94.44 202 ARG A N 1
ATOM 1653 C CA . ARG A 1 202 ? 12.417 5.577 -7.264 1.00 94.44 202 ARG A CA 1
ATOM 1654 C C . ARG A 1 202 ? 11.713 6.718 -8.001 1.00 94.44 202 ARG A C 1
ATOM 1656 O O . ARG A 1 202 ? 12.317 7.406 -8.829 1.00 94.44 202 ARG A O 1
ATOM 1663 N N . ILE A 1 203 ? 10.460 6.979 -7.636 1.00 93.19 203 ILE A N 1
ATOM 1664 C CA . ILE A 1 203 ? 9.695 8.124 -8.130 1.00 93.19 203 ILE A CA 1
ATOM 1665 C C . ILE A 1 203 ? 9.949 9.326 -7.220 1.00 93.19 203 ILE A C 1
ATOM 1667 O O . ILE A 1 203 ? 9.604 9.333 -6.039 1.00 93.19 203 ILE A O 1
ATOM 1671 N N . ARG A 1 204 ? 10.564 10.372 -7.777 1.00 87.75 204 ARG A N 1
ATOM 1672 C CA . ARG A 1 204 ? 10.808 11.626 -7.056 1.00 87.75 204 ARG A CA 1
ATOM 1673 C C . ARG A 1 204 ? 9.587 12.523 -7.168 1.00 87.75 204 ARG A C 1
ATOM 1675 O O . ARG A 1 204 ? 9.266 13.006 -8.249 1.00 87.75 204 ARG A O 1
ATOM 1682 N N . LEU A 1 205 ? 8.936 12.749 -6.036 1.00 82.38 205 LEU A N 1
ATOM 1683 C CA . LEU A 1 205 ? 7.751 13.597 -5.953 1.00 82.38 205 LEU A CA 1
ATOM 1684 C C . LEU A 1 205 ? 8.084 15.044 -5.568 1.00 82.38 205 LEU A C 1
ATOM 1686 O O . LEU A 1 205 ? 7.213 15.894 -5.638 1.00 82.38 205 LEU A O 1
ATOM 1690 N N . ASP A 1 206 ? 9.327 15.340 -5.185 1.00 74.44 206 ASP A N 1
ATOM 1691 C CA . ASP A 1 206 ? 9.776 16.700 -4.880 1.00 74.44 206 ASP A CA 1
ATOM 1692 C C . ASP A 1 206 ? 10.961 17.060 -5.786 1.00 74.44 206 ASP A C 1
ATOM 1694 O O . ASP A 1 206 ? 11.715 16.188 -6.235 1.00 74.44 206 ASP A O 1
ATOM 1698 N N . ASN A 1 207 ? 11.143 18.354 -6.055 1.00 70.50 207 ASN A N 1
ATOM 1699 C CA . ASN A 1 207 ? 12.353 18.830 -6.721 1.00 70.50 207 ASN A CA 1
ATOM 1700 C C . ASN A 1 207 ? 13.560 18.786 -5.757 1.00 70.50 207 ASN A C 1
ATOM 1702 O O . ASN A 1 207 ? 13.399 18.648 -4.543 1.00 70.50 207 ASN A O 1
ATOM 1706 N N . LYS A 1 208 ? 14.785 18.897 -6.297 1.00 66.88 208 LYS A N 1
ATOM 1707 C CA . LYS A 1 208 ? 16.025 18.773 -5.504 1.00 66.88 208 LYS A CA 1
ATOM 1708 C C . LYS A 1 208 ? 16.103 19.779 -4.346 1.00 66.88 208 LYS A C 1
ATOM 1710 O O . LYS A 1 208 ? 16.570 19.415 -3.276 1.00 66.88 208 LYS A O 1
ATOM 1715 N N . LEU A 1 209 ? 15.632 21.009 -4.557 1.00 67.06 209 LEU A N 1
ATOM 1716 C CA . LEU A 1 209 ? 15.629 22.071 -3.547 1.00 67.06 209 LEU A CA 1
ATOM 1717 C C . LEU A 1 209 ? 14.691 21.735 -2.385 1.00 67.06 209 LEU A C 1
ATOM 1719 O O . LEU A 1 209 ? 15.113 21.747 -1.236 1.00 67.06 209 LEU A O 1
ATOM 1723 N N . VAL A 1 210 ? 13.443 21.367 -2.677 1.00 70.06 210 VAL A N 1
ATOM 1724 C CA . VAL A 1 210 ? 12.458 20.976 -1.656 1.00 70.06 210 VAL A CA 1
ATOM 1725 C C . VAL A 1 210 ? 12.926 19.734 -0.901 1.00 70.06 210 VAL A C 1
ATOM 1727 O O . VAL A 1 210 ? 12.817 19.691 0.319 1.00 70.06 210 VAL A O 1
ATOM 1730 N N . HIS A 1 211 ? 13.497 18.748 -1.597 1.00 67.94 211 HIS A N 1
ATOM 1731 C CA . HIS A 1 211 ? 14.082 17.575 -0.950 1.00 67.94 211 HIS A CA 1
ATOM 1732 C C . HIS A 1 211 ? 15.194 17.961 0.033 1.00 67.94 211 HIS A C 1
ATOM 1734 O O . HIS A 1 211 ? 15.183 17.515 1.175 1.00 67.94 211 HIS A O 1
ATOM 1740 N N . PHE A 1 212 ? 16.121 18.822 -0.396 1.00 62.69 212 PHE A N 1
ATOM 1741 C CA . PHE A 1 212 ? 17.221 19.309 0.433 1.00 62.69 212 PHE A CA 1
ATOM 1742 C C . PHE A 1 212 ? 16.724 20.052 1.679 1.00 62.69 212 PHE A C 1
ATOM 1744 O O . PHE A 1 212 ? 17.158 19.750 2.788 1.00 62.69 212 PHE A O 1
ATOM 1751 N N . PHE A 1 213 ? 15.752 20.959 1.527 1.00 66.12 213 PHE A N 1
ATOM 1752 C CA . PHE A 1 213 ? 15.158 21.652 2.672 1.00 66.12 213 PHE A CA 1
ATOM 1753 C C . PHE A 1 213 ? 14.487 20.682 3.648 1.00 66.12 213 PHE A C 1
ATOM 1755 O O . PHE A 1 213 ? 14.712 20.797 4.847 1.00 66.12 213 PHE A O 1
ATOM 1762 N N . ARG A 1 214 ? 13.746 19.680 3.158 1.00 67.19 214 ARG A N 1
ATOM 1763 C CA . ARG A 1 214 ? 13.116 18.658 4.016 1.00 67.19 214 ARG A CA 1
ATOM 1764 C C . ARG A 1 214 ? 14.125 17.783 4.755 1.00 67.19 214 ARG A C 1
ATOM 1766 O O . ARG A 1 214 ? 13.851 17.342 5.869 1.00 67.19 214 ARG A O 1
ATOM 1773 N N . GLU A 1 215 ? 15.278 17.505 4.149 1.00 61.53 215 GLU A N 1
ATOM 1774 C CA . GLU A 1 215 ? 16.356 16.781 4.828 1.00 61.53 215 GLU A CA 1
ATOM 1775 C C . GLU A 1 215 ? 16.952 17.591 5.982 1.00 61.53 215 GLU A C 1
ATOM 1777 O O . GLU A 1 215 ? 17.245 17.007 7.026 1.00 61.53 215 GLU A O 1
ATOM 1782 N N . ILE A 1 216 ? 17.075 18.911 5.816 1.00 59.00 216 ILE A N 1
ATOM 1783 C CA . ILE A 1 216 ? 17.608 19.829 6.832 1.00 59.00 216 ILE A CA 1
ATOM 1784 C C . ILE A 1 216 ? 16.597 20.093 7.952 1.00 59.00 216 ILE A C 1
ATOM 1786 O O . ILE A 1 216 ? 16.978 20.119 9.118 1.00 59.00 216 ILE A O 1
ATOM 1790 N N . THR A 1 217 ? 15.312 20.263 7.628 1.00 59.06 217 THR A N 1
ATOM 1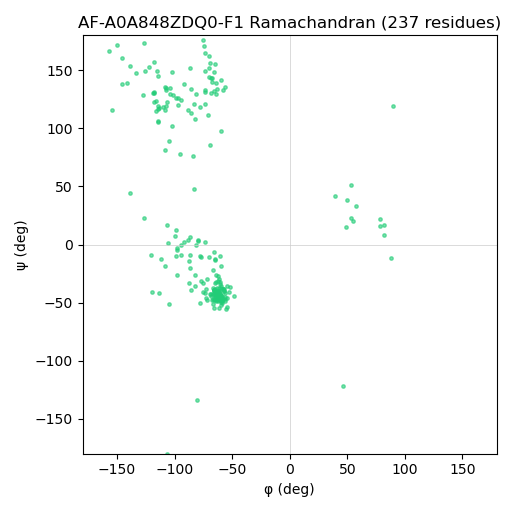791 C CA . THR A 1 217 ? 14.257 20.543 8.621 1.00 59.06 217 THR A CA 1
ATOM 1792 C C . THR A 1 217 ? 13.752 19.292 9.343 1.00 59.06 217 THR A C 1
ATOM 1794 O O . THR A 1 217 ? 12.872 19.386 10.193 1.00 59.06 217 THR A O 1
ATOM 1797 N N . ASN A 1 218 ? 14.285 18.111 9.011 1.00 55.84 218 ASN A N 1
ATOM 1798 C CA . ASN A 1 218 ? 13.825 16.805 9.493 1.00 55.84 218 ASN A CA 1
ATOM 1799 C C . ASN A 1 218 ? 12.323 16.534 9.241 1.00 55.84 218 ASN A C 1
ATOM 1801 O O . ASN A 1 218 ? 11.739 15.627 9.829 1.00 55.84 218 ASN A O 1
ATOM 1805 N N . GLU A 1 219 ? 11.705 17.247 8.295 1.00 57.31 219 GLU A N 1
ATOM 1806 C CA . GLU A 1 219 ? 10.341 17.007 7.803 1.00 57.31 219 GLU A CA 1
ATOM 1807 C C . GLU A 1 219 ? 10.325 15.899 6.734 1.00 57.31 219 GLU A C 1
ATOM 1809 O O . GLU A 1 219 ? 9.777 16.040 5.623 1.00 57.31 219 GLU A O 1
ATOM 1814 N N . ARG A 1 220 ? 10.998 14.786 7.046 1.00 61.06 220 ARG A N 1
ATOM 1815 C CA . ARG A 1 220 ? 11.217 13.684 6.107 1.00 61.06 220 ARG A CA 1
ATOM 1816 C C . ARG A 1 220 ? 9.884 13.110 5.633 1.00 61.06 220 ARG A C 1
ATOM 1818 O O . ARG A 1 220 ? 8.899 13.031 6.367 1.00 61.06 220 ARG A O 1
ATOM 1825 N N . ARG A 1 221 ? 9.833 12.752 4.349 1.00 65.19 221 ARG A N 1
ATOM 1826 C CA . ARG A 1 221 ? 8.659 12.092 3.774 1.00 65.19 221 ARG A CA 1
ATOM 1827 C C . ARG A 1 221 ? 8.551 10.690 4.370 1.00 65.19 221 ARG A C 1
ATOM 1829 O O . ARG A 1 221 ? 9.532 9.955 4.353 1.00 65.19 221 ARG A O 1
ATOM 1836 N N . ARG A 1 222 ? 7.354 10.350 4.845 1.00 80.62 222 ARG A N 1
ATOM 1837 C CA . ARG A 1 222 ? 7.039 9.042 5.426 1.00 80.62 222 ARG A CA 1
ATOM 1838 C C . ARG A 1 222 ? 6.932 7.962 4.346 1.00 80.62 222 ARG A C 1
ATOM 1840 O O . ARG A 1 222 ? 7.535 6.914 4.486 1.00 80.62 222 ARG A O 1
ATOM 1847 N N . ILE A 1 223 ? 6.304 8.274 3.208 1.00 90.00 223 ILE A N 1
ATOM 1848 C CA . ILE A 1 223 ? 6.136 7.315 2.103 1.00 90.00 223 ILE A CA 1
ATOM 1849 C C . ILE A 1 223 ? 7.203 7.481 1.009 1.00 90.00 223 ILE A C 1
ATOM 1851 O O . ILE A 1 223 ? 7.311 8.557 0.419 1.00 90.00 223 ILE A O 1
ATOM 1855 N N . THR A 1 224 ? 7.921 6.413 0.653 1.00 93.19 224 THR A N 1
ATOM 1856 C CA . THR A 1 224 ? 8.773 6.343 -0.554 1.00 93.19 224 THR A CA 1
ATOM 1857 C C . THR A 1 224 ? 8.100 5.509 -1.638 1.00 93.19 224 THR A C 1
ATOM 1859 O O . THR A 1 224 ? 7.614 4.420 -1.357 1.00 93.19 224 THR A O 1
ATOM 1862 N N . ILE A 1 225 ? 8.099 5.986 -2.890 1.00 95.50 225 ILE A N 1
ATOM 1863 C CA . ILE A 1 225 ? 7.535 5.244 -4.029 1.00 95.50 225 ILE A CA 1
ATOM 1864 C C . ILE A 1 225 ? 8.642 4.702 -4.933 1.00 95.50 225 ILE A C 1
ATOM 1866 O O . ILE A 1 225 ? 9.512 5.456 -5.380 1.00 95.50 225 ILE A O 1
ATOM 1870 N N . TYR A 1 226 ? 8.529 3.429 -5.296 1.00 97.25 226 TYR A N 1
ATOM 1871 C CA . TYR A 1 226 ? 9.251 2.807 -6.401 1.00 97.25 226 TYR A CA 1
ATOM 1872 C C . TYR A 1 226 ? 8.282 2.362 -7.489 1.00 97.25 226 TYR A C 1
ATOM 1874 O O . TYR A 1 226 ? 7.146 1.990 -7.212 1.00 97.25 226 TYR A O 1
ATOM 1882 N N . GLN A 1 227 ? 8.750 2.376 -8.729 1.00 97.62 227 GLN A N 1
ATOM 1883 C CA . GLN A 1 227 ? 8.071 1.767 -9.857 1.00 97.62 227 GLN A CA 1
ATOM 1884 C C . GLN A 1 227 ? 8.935 0.658 -10.439 1.00 97.62 227 GLN A C 1
ATOM 1886 O O . GLN A 1 227 ? 10.114 0.877 -10.722 1.00 97.62 227 GLN A O 1
ATOM 1891 N N . LYS A 1 228 ? 8.347 -0.514 -10.662 1.00 97.75 228 LYS A N 1
ATOM 1892 C CA . LYS A 1 228 ? 9.034 -1.616 -11.329 1.00 97.75 228 LYS A CA 1
ATOM 1893 C C . LYS A 1 228 ? 9.166 -1.337 -12.817 1.00 97.75 228 LYS A C 1
ATOM 1895 O O . LYS A 1 228 ? 8.167 -1.129 -13.498 1.00 97.75 228 LYS A O 1
ATOM 1900 N N . ILE A 1 229 ? 10.395 -1.309 -13.320 1.00 96.81 229 ILE A N 1
ATOM 1901 C CA . ILE A 1 229 ? 10.711 -0.975 -14.718 1.00 96.81 229 ILE A CA 1
ATOM 1902 C C . ILE A 1 229 ? 11.163 -2.178 -15.545 1.00 96.81 229 ILE A C 1
ATOM 1904 O O . ILE A 1 229 ? 11.074 -2.126 -16.768 1.00 96.81 229 ILE A O 1
ATOM 1908 N N . ALA A 1 230 ? 11.583 -3.258 -14.891 1.00 95.44 230 ALA A N 1
ATOM 1909 C CA . ALA A 1 230 ? 11.996 -4.504 -15.523 1.00 95.44 230 ALA A CA 1
ATOM 1910 C C . ALA A 1 230 ? 11.711 -5.697 -14.596 1.00 95.44 230 ALA A C 1
ATOM 1912 O O . ALA A 1 230 ? 11.323 -5.521 -13.435 1.00 95.44 230 ALA A O 1
ATOM 1913 N N . ALA A 1 231 ? 11.887 -6.914 -15.110 1.00 92.25 231 ALA A N 1
ATOM 1914 C CA . ALA A 1 231 ? 12.001 -8.093 -14.259 1.00 92.25 231 ALA A CA 1
ATOM 1915 C C . ALA A 1 231 ? 13.275 -8.002 -13.398 1.00 92.25 231 ALA A C 1
ATOM 1917 O O . ALA A 1 231 ? 14.211 -7.293 -13.756 1.00 92.25 231 ALA A O 1
ATOM 1918 N N . ASP A 1 232 ? 13.288 -8.690 -12.257 1.00 86.50 232 ASP A N 1
ATOM 1919 C CA . ASP A 1 232 ? 14.508 -8.855 -11.465 1.00 86.50 232 ASP A CA 1
ATOM 1920 C C . ASP A 1 232 ? 15.327 -10.009 -12.060 1.00 86.50 232 ASP A C 1
ATOM 1922 O O . ASP A 1 232 ? 14.919 -11.166 -11.966 1.00 86.50 232 ASP A O 1
ATOM 1926 N N . ASP A 1 233 ? 16.439 -9.691 -12.716 1.00 78.94 233 ASP A N 1
ATOM 1927 C CA . AS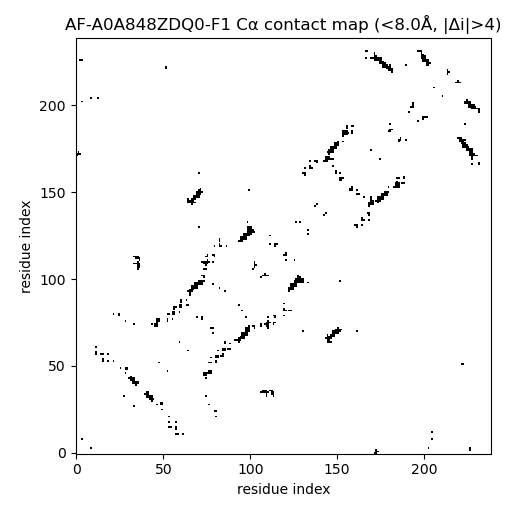P A 1 233 ? 17.328 -10.627 -13.416 1.00 78.94 233 ASP A CA 1
ATOM 1928 C C . ASP A 1 233 ? 18.557 -11.032 -12.589 1.00 78.94 233 ASP A C 1
ATOM 1930 O O . ASP A 1 233 ? 19.309 -11.923 -12.982 1.00 78.94 233 ASP A O 1
ATOM 1934 N N . ARG A 1 234 ? 18.722 -10.461 -11.391 1.00 71.19 234 ARG A N 1
ATOM 1935 C CA . ARG A 1 234 ? 19.909 -10.639 -10.532 1.00 71.19 234 ARG A CA 1
ATOM 1936 C C . ARG A 1 234 ? 20.108 -12.068 -10.005 1.00 71.19 234 ARG A C 1
ATOM 1938 O O . ARG A 1 234 ? 21.114 -12.343 -9.367 1.00 71.19 234 ARG A O 1
ATOM 1945 N N . GLY A 1 235 ? 19.155 -12.974 -10.238 1.00 54.84 235 GLY A N 1
ATOM 1946 C CA . GLY A 1 235 ? 19.287 -14.408 -9.947 1.00 54.84 235 GLY A CA 1
ATOM 1947 C C . GLY A 1 235 ? 19.645 -15.280 -11.158 1.00 54.84 235 GLY A C 1
ATOM 1948 O O . GLY A 1 235 ? 19.913 -16.464 -10.975 1.00 54.84 235 GLY A O 1
ATOM 1949 N N . ALA A 1 236 ? 19.615 -14.734 -12.379 1.00 57.47 236 ALA A N 1
ATOM 1950 C CA . ALA A 1 236 ? 19.927 -15.467 -13.610 1.00 57.47 236 ALA A CA 1
ATOM 1951 C C . ALA A 1 236 ? 21.428 -15.437 -13.930 1.00 57.47 236 ALA A C 1
ATOM 1953 O O . ALA A 1 236 ? 21.980 -16.411 -14.440 1.00 57.47 236 ALA A O 1
ATOM 1954 N N . GLU A 1 237 ? 22.091 -14.340 -13.578 1.00 50.06 237 GLU A N 1
ATOM 1955 C CA . GLU A 1 237 ? 23.534 -14.176 -13.678 1.00 50.06 237 GLU A CA 1
ATOM 1956 C C . GLU A 1 237 ? 24.098 -14.278 -12.263 1.00 50.06 237 GLU A C 1
ATOM 1958 O O . GLU A 1 237 ? 24.138 -13.296 -11.530 1.00 50.06 237 GLU A O 1
ATOM 1963 N N . GLY A 1 238 ? 24.434 -15.490 -11.817 1.00 47.22 238 GLY A N 1
ATOM 1964 C CA . GLY A 1 238 ? 25.104 -15.672 -10.532 1.00 47.22 238 GLY A CA 1
ATOM 1965 C C . GLY A 1 238 ? 26.438 -14.924 -10.528 1.00 47.22 238 GLY A C 1
ATOM 1966 O O . GLY A 1 238 ? 27.423 -15.439 -11.051 1.00 47.22 238 GLY A O 1
ATOM 1967 N N . THR A 1 239 ? 26.460 -13.720 -9.958 1.00 41.34 239 THR A N 1
ATOM 1968 C CA . THR A 1 239 ? 27.667 -12.914 -9.726 1.00 41.34 239 THR A CA 1
ATOM 1969 C C . THR A 1 239 ? 27.621 -12.265 -8.358 1.00 41.34 239 THR A C 1
ATOM 1971 O O . THR A 1 239 ? 26.621 -11.557 -8.090 1.00 41.34 239 THR A O 1
#

pLDDT: mean 90.06, std 10.89, range [41.34, 98.81]

Nearest PDB structures (foldseek):
  8gxo-assembly1_B  TM=7.981E-01  e=3.836E-09  Camellia sinensis
  5k0g-assembly2_B  TM=7.542E-01  e=1.544E-07  Rattus norvegicus
  2zth-assembly1_A  TM=7.163E-01  e=3.157E-07  Rattus norvegicus
  5pa7-assembly2_B  TM=7.621E-01  e=8.192E-07  Rattus norvegicus
  3bwy-assembly1_A  TM=6.522E-01  e=3.556E-07  unclassified

Radius of gyration: 17.24 Å; Cα contacts (8 Å, |Δi|>4): 411; chains: 1; bounding box: 47×42×41 Å

Sequence (239 aa):
MKFLDSRFVREFLRRWKDCVETENLDKIASNSTTLTEDGQKVELKWQVNTRYARFLYVLVRMFEPEKILEIGMANGISSAYIAKAQNLYAQKKHTHVIVDPYQFSQWHNAGKALLKRLDLYHNVKVIEDYSLSAVPNLEKDGWKFDFAFLDGNHCLDYTLSDLVTTDRVLNIGGLIALDDSSDFGVKFAVKYIDKYRNNLKRIRLDNKLVHFFREITNERRRITIYQKIAADDRGAEGT

Mean predicted aligned error: 5.05 Å

Secondary structure (DSSP, 8-state):
-----HHHHHHHHHHHHT--TTHHHHHHHTSSEEE-TTS-EEE--SPPPHHHHHHHHHHHHHH--SEEEEE--TTSHHHHHHHHHHTTSSS---EEEEE-TTTTTTTTTHHHHHHHHTT--TTEEEE-S-HHHHHHHHHHTT--EEEEEE-S--SHHHHHHHHHHHHHHEEEEEEEEES-TTSHHHHHHHHHHHHH-TTEEE---S-HHHHHHHHHTT---S-EEEEE-S---TTTS--